Protein AF-A0A6N6PNS0-F1 (afdb_monomer_lite)

Foldseek 3Di:
DDPCDPVNVCVVVVNDDQDPLLVLLLVQVVDPDQDLVNLQVSQVVPPQLLVLLQCVLCVPDPDPVSRPDNGSSVSCVRCPPLVSSVSSLVVLLVVLLQCLCCPQLVDHDDDDDPNPDDPPPADKDWKWKWKDDLHTDIDIDIDHLVCLQSLCCRHVVDHSVLCVDVVSSVVSVQVSVCSSVVSSQVSCVVSVSHIDMDRMDD

pLDDT: mean 79.94, std 15.24, range [37.94, 97.0]

Sequence (202 aa):
MLNITTEDIAKKFGLESVPESVKRLSQLLGKRDASTEDFANLISQDKDLTERLLRAANPRAESEEDYTTTTVEDALGRTGMSSALLLAMSDPLIRAVHKSFALMLKIELKALAPNALDPLKEEHVLGEVSFSGKATGLVHLRLPKAFVPLLGERLLNLAAADMEDEATANDVIGELCNMIVGNFKSNLCDAGLTCKLSPPKI

Secondary structure (DSSP, 8-state):
-----HHHHHHHTTPPPPPHHHHHHHHHHT-TT--HHHHHHHHTT-HHHHHHHHHHH-TT-SSGGG-S--SHHHHHHHH-HHHHHHHHTHHHHHHHHHHHHHHHS--------GGGPPP--S-EEEEEEEEEESS-EEEEEEEEGGGHHHHHHHHH---GGGGGSHHHHHHHHHHHHHHHHHHHHHHHHHTT--EEEPPPB-

Structure (mmCIF, N/CA/C/O backbone):
data_AF-A0A6N6PNS0-F1
#
_entry.id   AF-A0A6N6PNS0-F1
#
loop_
_atom_site.group_PDB
_atom_site.id
_atom_site.type_symbol
_atom_site.label_atom_id
_atom_site.label_alt_id
_atom_site.label_comp_id
_atom_site.label_asym_id
_atom_site.label_entity_id
_atom_site.label_seq_id
_atom_site.pdbx_PDB_ins_code
_atom_site.Cartn_x
_atom_site.Cartn_y
_atom_site.Cartn_z
_atom_site.occupancy
_atom_site.B_iso_or_equiv
_atom_site.auth_seq_id
_atom_site.auth_comp_id
_atom_site.auth_asym_id
_atom_site.auth_atom_id
_atom_site.pdbx_PDB_model_num
ATOM 1 N N . MET A 1 1 ? -38.810 17.857 -3.193 1.00 37.94 1 MET A N 1
ATOM 2 C CA . MET A 1 1 ? -37.345 17.962 -3.364 1.00 37.94 1 MET A CA 1
ATOM 3 C C . MET A 1 1 ? -36.798 16.551 -3.351 1.00 37.94 1 MET A C 1
ATOM 5 O O . MET A 1 1 ? -37.061 15.839 -2.393 1.00 37.94 1 MET A O 1
ATOM 9 N N . LEU A 1 2 ? -36.162 16.109 -4.436 1.00 42.12 2 LEU A N 1
ATOM 10 C CA . LEU A 1 2 ? -35.516 14.797 -4.480 1.00 42.12 2 LEU A CA 1
ATOM 11 C C . LEU A 1 2 ? -34.310 14.832 -3.533 1.00 42.12 2 LEU A C 1
ATOM 13 O O . LEU A 1 2 ? -33.392 15.619 -3.756 1.00 42.12 2 LEU A O 1
ATOM 17 N N . ASN A 1 3 ? -34.341 14.015 -2.477 1.00 39.09 3 ASN A N 1
ATOM 18 C CA . ASN A 1 3 ? -33.179 13.733 -1.635 1.00 39.09 3 ASN A CA 1
ATOM 19 C C . ASN A 1 3 ? -32.188 12.917 -2.470 1.00 39.09 3 ASN A C 1
ATOM 21 O O . ASN A 1 3 ? -32.233 11.692 -2.468 1.00 39.09 3 ASN A O 1
ATOM 25 N N . ILE A 1 4 ? -31.346 13.602 -3.240 1.00 41.16 4 ILE A N 1
ATOM 26 C CA . ILE A 1 4 ? -30.233 12.968 -3.942 1.00 41.16 4 ILE A CA 1
ATOM 27 C C . ILE A 1 4 ? -29.153 12.731 -2.892 1.00 41.16 4 ILE A C 1
ATOM 29 O O . ILE A 1 4 ? -28.634 13.684 -2.306 1.00 41.16 4 ILE A O 1
ATOM 33 N N . THR A 1 5 ? -28.857 11.466 -2.611 1.00 52.44 5 THR A N 1
ATOM 34 C CA . THR A 1 5 ? -27.820 11.114 -1.643 1.00 52.44 5 THR A CA 1
ATOM 35 C C . THR A 1 5 ? -26.438 11.360 -2.248 1.00 52.44 5 THR A C 1
ATOM 37 O O . THR A 1 5 ? -26.253 11.350 -3.466 1.00 52.44 5 THR A O 1
ATOM 40 N N . THR A 1 6 ? -25.428 11.573 -1.409 1.00 53.34 6 THR A N 1
ATOM 41 C CA . THR A 1 6 ? -24.034 11.747 -1.852 1.00 53.34 6 THR A CA 1
ATOM 42 C C . THR A 1 6 ? -23.535 10.543 -2.667 1.00 53.34 6 THR A C 1
ATOM 44 O O . THR A 1 6 ? -22.691 10.694 -3.547 1.00 53.34 6 THR A O 1
ATOM 47 N N . GLU A 1 7 ? -24.104 9.358 -2.428 1.00 50.34 7 GLU A N 1
ATOM 48 C CA . GLU A 1 7 ? -23.877 8.135 -3.207 1.00 50.34 7 GLU A CA 1
ATOM 49 C C . GLU A 1 7 ? -24.435 8.207 -4.630 1.00 50.34 7 GLU A C 1
ATOM 51 O O . GLU A 1 7 ? -23.762 7.778 -5.570 1.00 50.34 7 GLU A O 1
ATOM 56 N N . ASP A 1 8 ? -25.616 8.797 -4.811 1.00 50.56 8 ASP A N 1
ATOM 57 C CA . ASP A 1 8 ? -26.221 8.989 -6.133 1.00 50.56 8 ASP A CA 1
ATOM 58 C C . ASP A 1 8 ? -25.399 9.967 -6.983 1.00 50.56 8 ASP A C 1
ATOM 60 O O . ASP A 1 8 ? -25.265 9.797 -8.197 1.00 50.56 8 ASP A O 1
ATOM 64 N N . ILE A 1 9 ? -24.797 10.972 -6.340 1.00 51.62 9 ILE A N 1
ATOM 65 C CA . ILE A 1 9 ? -23.888 11.928 -6.982 1.00 51.62 9 ILE A CA 1
ATOM 66 C C . ILE A 1 9 ? -22.564 11.240 -7.337 1.00 51.62 9 ILE A C 1
ATOM 68 O O . ILE A 1 9 ? -22.117 11.351 -8.477 1.00 51.62 9 ILE A O 1
ATOM 72 N N . ALA A 1 10 ? -21.967 10.476 -6.417 1.00 47.75 10 ALA A N 1
ATOM 73 C CA . ALA A 1 10 ? -20.719 9.755 -6.671 1.00 47.75 10 ALA A CA 1
ATOM 74 C C . ALA A 1 10 ? -20.848 8.778 -7.855 1.00 47.75 10 ALA A C 1
ATOM 76 O O . ALA A 1 10 ? -20.034 8.815 -8.779 1.00 47.75 10 ALA A O 1
ATOM 77 N N . LYS A 1 11 ? -21.943 8.003 -7.908 1.00 50.72 11 LYS A N 1
ATOM 78 C CA . LYS A 1 11 ? -22.271 7.131 -9.049 1.00 50.72 11 LYS A CA 1
ATOM 79 C C . LYS A 1 11 ? -22.442 7.900 -10.356 1.00 50.72 11 LYS A C 1
ATOM 81 O O . LYS A 1 11 ? -21.960 7.448 -11.391 1.00 50.72 11 LYS A O 1
ATOM 86 N N . LYS A 1 12 ? -23.117 9.053 -10.326 1.00 43.47 12 LYS A N 1
ATOM 87 C CA . LYS A 1 12 ? -23.390 9.863 -11.524 1.00 43.47 12 LYS A CA 1
ATOM 88 C C . LYS A 1 12 ? -22.123 10.456 -12.150 1.00 43.47 12 LYS A C 1
ATOM 90 O O . LYS A 1 12 ? -22.103 10.670 -13.358 1.00 43.47 12 LYS A O 1
ATOM 95 N N . PHE A 1 13 ? -21.084 10.701 -11.353 1.00 41.84 13 PHE A N 1
ATOM 96 C CA . PHE A 1 13 ? -19.815 11.281 -11.809 1.00 41.84 13 PHE A CA 1
ATOM 97 C C . PHE A 1 13 ? -18.659 10.271 -11.890 1.00 41.84 13 PHE A C 1
ATOM 99 O O . PHE A 1 13 ? -17.526 10.673 -12.138 1.00 41.84 13 PHE A O 1
ATOM 106 N N . GLY A 1 14 ? -18.923 8.972 -11.702 1.00 39.16 14 GLY A N 1
ATOM 107 C CA . GLY A 1 14 ? -17.885 7.935 -11.744 1.00 39.16 14 GLY A CA 1
ATOM 108 C C . GLY A 1 14 ? -16.854 8.048 -10.615 1.00 39.16 14 GLY A C 1
ATOM 109 O O . GLY A 1 14 ? -15.745 7.535 -10.743 1.00 39.16 14 GLY A O 1
ATOM 110 N N . LEU A 1 15 ? -17.204 8.731 -9.522 1.00 41.50 15 LEU A N 1
ATOM 111 C CA . LEU A 1 15 ? -16.377 8.813 -8.326 1.00 41.50 15 LEU A CA 1
ATOM 112 C C . LEU A 1 15 ? -16.547 7.506 -7.549 1.00 41.50 15 LEU A C 1
ATOM 114 O O . LEU A 1 15 ? -17.671 7.096 -7.247 1.00 41.50 15 LEU A O 1
ATOM 118 N N . GLU A 1 16 ? -15.435 6.836 -7.246 1.00 51.16 16 GLU A N 1
ATOM 119 C CA . GLU A 1 16 ? -15.455 5.625 -6.427 1.00 51.16 16 GLU A CA 1
ATOM 120 C C . GLU A 1 16 ? -16.071 5.951 -5.063 1.00 51.16 16 GLU A C 1
ATOM 122 O O . GLU A 1 16 ? -15.663 6.885 -4.374 1.00 51.16 16 GLU A O 1
ATOM 127 N N . SER A 1 17 ? -17.100 5.197 -4.674 1.00 55.97 17 SER A N 1
ATOM 128 C CA . SER A 1 17 ? -17.686 5.336 -3.347 1.00 55.97 17 SER A CA 1
ATOM 129 C C . SER A 1 17 ? -16.645 4.942 -2.303 1.00 55.97 17 SER A C 1
ATOM 131 O O . SER A 1 17 ? -16.086 3.846 -2.394 1.00 55.97 17 SER A O 1
ATOM 133 N N . VAL A 1 18 ? -16.439 5.797 -1.296 1.00 56.97 18 VAL A N 1
ATOM 134 C CA . VAL A 1 18 ? -15.620 5.474 -0.117 1.00 56.97 18 VAL A CA 1
ATOM 135 C C . VAL A 1 18 ? -16.029 4.085 0.396 1.00 56.97 18 VAL A C 1
ATOM 137 O O . VAL A 1 18 ? -17.231 3.880 0.605 1.00 56.97 18 VAL A O 1
ATOM 140 N N . PRO A 1 19 ? -15.090 3.131 0.563 1.00 60.62 19 PRO A N 1
ATOM 141 C CA . PRO A 1 19 ? -15.429 1.783 0.999 1.00 60.62 19 PRO A CA 1
ATOM 142 C C . PRO A 1 19 ? -16.240 1.805 2.294 1.00 60.62 19 PRO A C 1
ATOM 144 O O . PRO A 1 19 ? -16.001 2.626 3.177 1.00 60.62 19 PRO A O 1
ATOM 147 N N . GLU A 1 20 ? -17.210 0.906 2.410 1.00 61.53 20 GLU A N 1
ATOM 148 C CA . GLU A 1 20 ? -18.151 0.901 3.533 1.00 61.53 20 GLU A CA 1
ATOM 149 C C . GLU A 1 20 ? -17.442 0.725 4.890 1.00 61.53 20 GLU A C 1
ATOM 151 O O . GLU A 1 20 ? -17.783 1.397 5.863 1.00 61.53 20 GLU A O 1
ATOM 156 N N . SER A 1 21 ? -16.379 -0.085 4.931 1.00 53.59 21 SER A N 1
ATOM 157 C CA . SER A 1 21 ? -15.486 -0.230 6.088 1.00 53.59 21 SER A CA 1
ATOM 158 C C . SER A 1 21 ? -14.847 1.104 6.499 1.00 53.59 21 SER A C 1
ATOM 160 O O . SER A 1 21 ? -14.821 1.454 7.678 1.00 53.59 21 SER A O 1
ATOM 162 N N . VAL A 1 22 ? -14.423 1.913 5.523 1.00 59.94 22 VAL A N 1
ATOM 163 C CA . VAL A 1 22 ? -13.848 3.248 5.737 1.00 59.94 22 VAL A CA 1
ATOM 164 C C . VAL A 1 22 ? -14.907 4.231 6.237 1.00 59.94 22 VAL A C 1
ATOM 166 O O . VAL A 1 22 ? -14.662 4.947 7.206 1.00 59.94 22 VAL A O 1
ATOM 169 N N . LYS A 1 23 ? -16.111 4.234 5.649 1.00 63.69 23 LYS A N 1
ATOM 170 C CA . LYS A 1 23 ? -17.221 5.091 6.105 1.00 63.69 23 LYS A CA 1
ATOM 171 C C . LYS A 1 23 ? -17.592 4.815 7.560 1.00 63.69 23 LYS A C 1
ATOM 173 O O . LYS A 1 23 ? -17.729 5.760 8.336 1.00 63.69 23 LYS A O 1
ATOM 178 N N . ARG A 1 24 ? -17.730 3.542 7.938 1.00 62.53 24 ARG A N 1
ATOM 179 C CA . ARG A 1 24 ? -18.119 3.127 9.297 1.00 62.53 24 ARG A CA 1
ATOM 180 C C . ARG A 1 24 ? -17.090 3.540 10.346 1.00 62.53 24 ARG A C 1
ATOM 182 O O . ARG A 1 24 ? -17.456 4.046 11.404 1.00 62.53 24 ARG A O 1
ATOM 189 N N . LEU A 1 25 ? -15.806 3.411 10.031 1.00 58.78 25 LEU A N 1
ATOM 190 C CA . LEU A 1 25 ? -14.728 3.825 10.927 1.00 58.78 25 LEU A CA 1
ATOM 191 C C . LEU A 1 25 ? -14.543 5.342 11.003 1.00 58.78 25 LEU A C 1
ATOM 193 O O . LEU A 1 25 ? -14.365 5.869 12.101 1.00 58.78 25 LEU A O 1
ATOM 197 N N . SER A 1 26 ? -14.662 6.068 9.889 1.00 58.66 26 SER A N 1
ATOM 198 C CA . SER A 1 26 ? -14.661 7.538 9.904 1.00 58.66 26 SER A CA 1
ATOM 199 C C . SER A 1 26 ? -15.834 8.104 10.711 1.00 58.66 26 SER A C 1
ATOM 201 O O . SER A 1 26 ? -15.668 9.091 11.428 1.00 58.66 26 SER A O 1
ATOM 203 N N . GLN A 1 27 ? -17.009 7.468 10.648 1.00 62.09 27 GLN A N 1
ATOM 204 C CA . GLN A 1 27 ? -18.168 7.838 11.467 1.00 62.09 27 GLN A CA 1
ATOM 205 C C . GLN A 1 27 ? -17.920 7.625 12.967 1.00 62.09 27 GLN A C 1
ATOM 207 O O . GLN A 1 27 ? -18.387 8.434 13.770 1.00 62.09 27 GLN A O 1
ATOM 212 N N . LEU A 1 28 ? -17.170 6.589 13.357 1.00 57.31 28 LEU A N 1
ATOM 213 C CA . LEU A 1 28 ? -16.792 6.361 14.756 1.00 57.31 28 LEU A CA 1
ATOM 214 C C . LEU A 1 28 ? -15.733 7.345 15.258 1.00 57.31 28 LEU A C 1
ATOM 216 O O . LEU A 1 28 ? -15.899 7.887 16.345 1.00 57.31 28 LEU A O 1
ATOM 220 N N . LEU A 1 29 ? -14.698 7.657 14.470 1.00 55.34 29 LEU A N 1
ATOM 221 C CA . LEU A 1 29 ? -13.694 8.670 14.842 1.00 55.34 29 LEU A CA 1
ATOM 222 C C . LEU A 1 29 ? -14.296 10.074 15.009 1.00 55.34 29 LEU A C 1
ATOM 224 O O . LEU A 1 29 ? -13.748 10.908 15.729 1.00 55.34 29 LEU A O 1
ATOM 228 N N . GLY A 1 30 ? -15.414 10.347 14.331 1.00 54.44 30 GLY A N 1
ATOM 229 C CA . GLY A 1 30 ? -16.173 11.588 14.481 1.00 54.44 30 GLY A CA 1
ATOM 230 C C . GLY A 1 30 ? -16.947 11.694 15.800 1.00 54.44 30 GLY A C 1
ATOM 231 O O . GLY A 1 30 ? -17.328 12.802 16.188 1.00 54.44 30 GLY A O 1
ATOM 232 N N . LYS A 1 31 ? -17.170 10.581 16.512 1.00 57.03 31 LYS A N 1
ATOM 233 C CA . LYS A 1 31 ? -17.820 10.571 17.827 1.00 57.03 31 LYS A CA 1
ATOM 234 C C . LYS A 1 31 ? -16.762 10.810 18.905 1.00 57.03 31 LYS A C 1
ATOM 236 O O . LYS A 1 31 ? -15.949 9.940 19.189 1.00 57.03 31 LYS A O 1
ATOM 241 N N . ARG A 1 32 ? -16.790 11.999 19.518 1.00 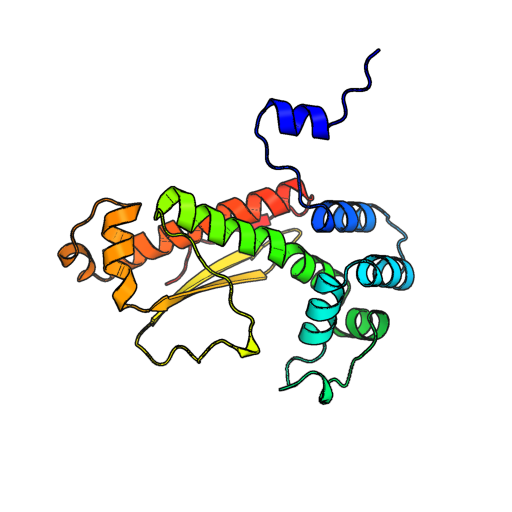46.66 32 ARG A N 1
ATOM 242 C CA . ARG A 1 32 ? -15.826 12.414 20.558 1.00 46.66 32 ARG A CA 1
ATOM 243 C C . ARG A 1 32 ? -15.814 11.521 21.810 1.00 46.66 32 ARG A C 1
ATOM 245 O O . ARG A 1 32 ? -14.808 11.534 22.506 1.00 46.66 32 ARG A O 1
ATOM 252 N N . ASP A 1 33 ? -16.871 10.734 22.031 1.00 56.84 33 ASP A N 1
ATOM 253 C CA . ASP A 1 33 ? -17.078 9.927 23.244 1.00 56.84 33 ASP A CA 1
ATOM 254 C C . ASP A 1 33 ? -17.239 8.418 22.963 1.00 56.84 33 ASP A C 1
ATOM 256 O O . ASP A 1 33 ? -17.801 7.696 23.782 1.00 56.84 33 ASP A O 1
ATOM 260 N N . ALA A 1 34 ? -16.806 7.922 21.797 1.00 65.31 34 ALA A N 1
ATOM 261 C CA . ALA A 1 34 ? -16.906 6.492 21.491 1.00 65.31 34 ALA A CA 1
ATOM 262 C C . ALA A 1 34 ? -15.978 5.659 22.398 1.00 65.31 34 ALA A C 1
ATOM 264 O O . ALA A 1 34 ? -14.771 5.908 22.470 1.00 65.31 34 ALA A O 1
ATOM 265 N N . SER A 1 35 ? -16.552 4.667 23.077 1.00 74.19 35 SER A N 1
ATOM 266 C CA . SER A 1 35 ? -15.843 3.748 23.970 1.00 74.19 35 SER A CA 1
ATOM 267 C C . SER A 1 35 ? -15.153 2.615 23.199 1.00 74.19 35 SER A C 1
ATOM 269 O O . SER A 1 35 ? -15.503 2.322 22.057 1.00 74.19 35 SER A O 1
ATOM 271 N N . THR A 1 36 ? -14.193 1.927 23.826 1.00 74.00 36 THR A N 1
ATOM 272 C CA . THR A 1 36 ? -13.566 0.723 23.244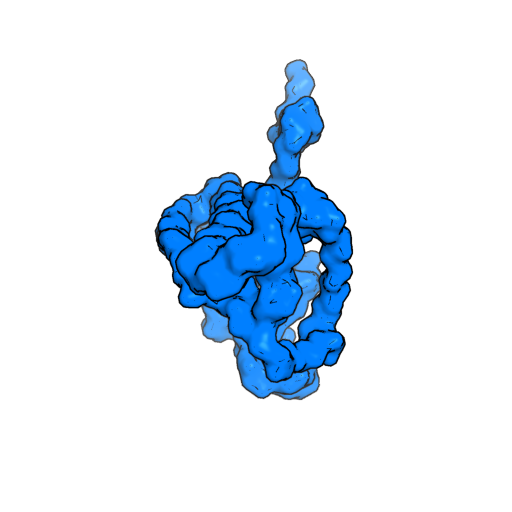 1.00 74.00 36 THR A CA 1
ATOM 273 C C . THR A 1 36 ? -14.604 -0.348 22.888 1.00 74.00 36 THR A C 1
ATOM 275 O O . THR A 1 36 ? -14.457 -1.019 21.871 1.00 74.00 36 THR A O 1
ATOM 278 N N . GLU A 1 37 ? -15.676 -0.460 23.676 1.00 79.75 37 GLU A N 1
ATOM 279 C CA . GLU A 1 37 ? -16.797 -1.378 23.446 1.00 79.75 37 GLU A CA 1
ATOM 280 C C . GLU A 1 37 ? -17.583 -1.005 22.174 1.00 79.75 37 GLU A C 1
ATOM 282 O O . GLU A 1 37 ? -17.920 -1.872 21.367 1.00 79.75 37 GLU A O 1
ATOM 287 N N . ASP A 1 38 ? -17.798 0.291 21.914 1.00 76.25 38 ASP A N 1
ATOM 288 C CA . ASP A 1 38 ? -18.434 0.758 20.672 1.00 76.25 38 ASP A CA 1
ATOM 289 C C . ASP A 1 38 ? -17.607 0.380 19.433 1.00 76.25 38 ASP A C 1
ATOM 291 O O . ASP A 1 38 ? -18.154 -0.046 18.411 1.00 76.25 38 ASP A O 1
ATOM 295 N N . PHE A 1 39 ? -16.279 0.510 19.522 1.00 74.75 39 PHE A N 1
ATOM 296 C CA . PHE A 1 39 ? -15.368 0.091 18.456 1.00 74.75 39 PHE A CA 1
ATOM 297 C C . PHE A 1 39 ? -15.348 -1.427 18.291 1.00 74.75 39 PHE A C 1
ATOM 299 O O . PHE A 1 39 ? -15.393 -1.911 17.159 1.00 74.75 39 PHE A O 1
ATOM 306 N N . ALA A 1 40 ? -15.312 -2.178 19.391 1.00 81.31 40 ALA A N 1
ATOM 307 C CA . ALA A 1 40 ? -15.296 -3.631 19.349 1.00 81.31 40 ALA A CA 1
ATOM 308 C C . ALA A 1 40 ? -16.571 -4.195 18.719 1.00 81.31 40 ALA A C 1
ATOM 310 O O . ALA A 1 40 ? -16.494 -5.068 17.853 1.00 81.31 40 ALA A O 1
ATOM 311 N N . ASN A 1 41 ? -17.729 -3.640 19.075 1.00 81.50 41 ASN A N 1
ATOM 312 C CA . ASN A 1 41 ? -19.014 -4.013 18.496 1.00 81.50 41 ASN A CA 1
ATOM 313 C C . ASN A 1 41 ? -19.073 -3.740 16.992 1.00 81.50 41 ASN A C 1
ATOM 315 O O . ASN A 1 41 ? -19.591 -4.565 16.243 1.00 81.50 41 ASN A O 1
ATOM 319 N N . LEU A 1 42 ? -18.534 -2.609 16.530 1.00 76.25 42 LEU A N 1
ATOM 320 C CA . LEU A 1 42 ? -18.504 -2.297 15.102 1.00 76.25 42 LEU A CA 1
ATOM 321 C C . LEU A 1 42 ? -17.544 -3.214 14.335 1.00 76.25 42 LEU A C 1
ATOM 323 O O . LEU A 1 42 ? -17.904 -3.726 13.278 1.00 76.25 42 LEU A O 1
ATOM 327 N N . ILE A 1 43 ? -16.338 -3.435 14.859 1.00 78.00 43 ILE A N 1
ATOM 328 C CA . ILE A 1 43 ? -15.336 -4.291 14.212 1.00 78.00 43 ILE A CA 1
ATOM 329 C C . ILE A 1 43 ? -15.829 -5.734 14.141 1.00 78.00 43 ILE A C 1
ATOM 331 O O . ILE A 1 43 ? -15.705 -6.355 13.094 1.00 78.00 43 ILE A O 1
ATOM 335 N N . SER A 1 44 ? -16.477 -6.230 15.198 1.00 83.94 44 SER A N 1
ATOM 336 C CA . SER A 1 44 ? -17.030 -7.591 15.245 1.00 83.94 44 SER A CA 1
ATOM 337 C C . SER A 1 44 ? -18.131 -7.845 14.204 1.00 83.94 44 SER A C 1
ATOM 339 O O . SER A 1 44 ? -18.448 -8.996 13.917 1.00 83.94 44 SER A O 1
ATOM 341 N N . GLN A 1 45 ? -18.723 -6.795 13.618 1.00 79.94 45 GLN A N 1
ATOM 342 C CA . GLN A 1 45 ? -19.677 -6.918 12.504 1.00 79.94 45 GLN A CA 1
ATOM 343 C C . GLN A 1 45 ? -18.992 -7.122 11.145 1.00 79.94 45 GLN A C 1
ATOM 345 O O . GLN A 1 45 ? -19.663 -7.461 10.169 1.00 79.94 45 GLN A O 1
ATOM 350 N N . ASP A 1 46 ? -17.680 -6.903 11.065 1.00 75.19 46 ASP A N 1
ATOM 351 C CA . ASP A 1 46 ? -16.861 -7.076 9.872 1.00 75.19 46 ASP A CA 1
ATOM 352 C C . ASP A 1 46 ? -15.860 -8.215 10.116 1.00 75.19 46 ASP A C 1
ATOM 354 O O . ASP A 1 46 ? -14.868 -8.077 10.839 1.00 75.19 46 ASP A O 1
ATOM 358 N N . LYS A 1 47 ? -16.163 -9.379 9.532 1.00 80.06 47 LYS A N 1
ATOM 359 C CA . LYS A 1 47 ? -15.372 -10.600 9.713 1.00 80.06 47 LYS A CA 1
ATOM 360 C C . LYS A 1 47 ? -13.924 -10.407 9.250 1.00 80.06 47 LYS A C 1
ATOM 362 O O . LYS A 1 47 ? -13.007 -10.765 9.983 1.00 80.06 47 LYS A O 1
ATOM 367 N N . ASP A 1 48 ? -13.723 -9.795 8.086 1.00 74.00 48 ASP A N 1
ATOM 368 C CA . ASP A 1 48 ? -12.392 -9.612 7.503 1.00 74.00 48 ASP A CA 1
ATOM 369 C C . ASP A 1 48 ? -11.559 -8.639 8.348 1.00 74.00 48 ASP A C 1
ATOM 371 O O . ASP A 1 48 ? -10.368 -8.860 8.585 1.00 74.00 48 ASP A O 1
ATOM 375 N N . LEU A 1 49 ? -12.178 -7.563 8.846 1.00 74.50 49 LEU A N 1
ATOM 376 C CA . LEU A 1 49 ? -11.511 -6.622 9.744 1.00 74.50 49 LEU A CA 1
ATOM 377 C C . LEU A 1 49 ? -11.179 -7.256 11.100 1.00 74.50 49 LEU A C 1
ATOM 379 O O . LEU A 1 49 ? -10.097 -7.013 11.640 1.00 74.50 49 LEU A O 1
ATOM 383 N N . THR A 1 50 ? -12.077 -8.086 11.630 1.00 83.31 50 THR A N 1
ATOM 384 C CA . THR A 1 50 ? -11.855 -8.850 12.864 1.00 83.31 50 THR A CA 1
ATOM 385 C C . THR A 1 50 ? -10.659 -9.788 12.721 1.00 83.31 50 THR A C 1
ATOM 387 O O . THR A 1 50 ? -9.746 -9.741 13.545 1.00 83.31 50 THR A O 1
ATOM 390 N N . GLU A 1 51 ? -10.603 -10.583 11.651 1.00 83.56 51 GLU A N 1
ATOM 391 C CA . GLU A 1 51 ? -9.487 -11.498 11.376 1.00 83.56 51 GLU A CA 1
ATOM 392 C C . GLU A 1 51 ? -8.152 -10.748 11.265 1.00 83.56 51 GLU A C 1
ATOM 394 O O . GLU A 1 51 ? -7.153 -11.142 11.876 1.00 83.56 51 GLU A O 1
ATOM 399 N N . ARG A 1 52 ? -8.131 -9.609 10.558 1.00 78.19 52 ARG A N 1
ATOM 400 C CA . ARG A 1 52 ? -6.934 -8.758 10.435 1.00 78.19 52 ARG A CA 1
ATOM 401 C C . ARG A 1 52 ? -6.487 -8.190 11.780 1.00 78.19 52 ARG A C 1
ATOM 403 O O . ARG A 1 52 ? -5.288 -8.173 12.059 1.00 78.19 52 ARG A O 1
ATOM 410 N N . LEU A 1 53 ? -7.425 -7.733 12.611 1.00 82.19 53 LEU A N 1
ATOM 411 C CA . LEU A 1 53 ? -7.141 -7.202 13.945 1.00 82.19 53 LEU A CA 1
ATOM 412 C C . LEU A 1 53 ? -6.578 -8.273 14.879 1.00 82.19 53 LEU A C 1
ATOM 414 O O . LEU A 1 53 ? -5.551 -8.039 15.521 1.00 82.19 53 LEU A O 1
ATOM 418 N N . LEU A 1 54 ? -7.187 -9.458 14.908 1.00 86.69 54 LEU A N 1
ATOM 419 C CA . LEU A 1 54 ? -6.689 -10.585 15.694 1.00 86.69 54 LEU A CA 1
ATOM 420 C C . LEU A 1 54 ? -5.301 -11.025 15.217 1.00 86.69 54 LEU A C 1
ATOM 422 O O . LEU A 1 54 ? -4.402 -11.219 16.038 1.00 86.69 54 LEU A O 1
ATOM 426 N N . ARG A 1 55 ? -5.066 -11.091 13.901 1.00 83.06 55 ARG A N 1
ATOM 427 C CA . ARG A 1 55 ? -3.735 -11.393 13.358 1.00 83.06 55 ARG A CA 1
ATOM 428 C C . ARG A 1 55 ? -2.693 -10.363 13.794 1.00 83.06 55 ARG A C 1
ATOM 430 O O . ARG A 1 55 ? -1.610 -10.744 14.236 1.00 83.06 55 ARG A O 1
ATOM 437 N N . ALA A 1 56 ? -3.013 -9.073 13.702 1.00 80.06 56 ALA A N 1
ATOM 438 C CA . ALA A 1 56 ? -2.109 -7.989 14.088 1.00 80.06 56 ALA A CA 1
ATOM 439 C C . ALA A 1 56 ? -1.796 -7.978 15.595 1.00 80.06 56 ALA A C 1
ATOM 441 O O . ALA A 1 56 ? -0.673 -7.659 15.987 1.00 80.06 56 ALA A O 1
ATOM 442 N N . ALA A 1 57 ? -2.754 -8.367 16.440 1.00 84.00 57 ALA A N 1
ATOM 443 C CA . ALA A 1 57 ? -2.546 -8.515 17.880 1.00 84.00 57 ALA A CA 1
ATOM 444 C C . ALA A 1 57 ? -1.611 -9.689 18.240 1.00 84.00 57 ALA A C 1
ATOM 446 O O . ALA A 1 57 ? -0.979 -9.668 19.302 1.00 84.00 57 ALA A O 1
ATOM 447 N N . ASN A 1 58 ? -1.453 -10.665 17.338 1.00 84.25 58 ASN A N 1
ATOM 448 C CA . ASN A 1 58 ? -0.643 -11.872 17.517 1.00 84.25 58 ASN A CA 1
ATOM 449 C C . ASN A 1 58 ? 0.510 -11.961 16.488 1.00 84.25 58 ASN A C 1
ATOM 451 O O . ASN A 1 58 ? 0.562 -12.905 15.699 1.00 84.25 58 ASN A O 1
ATOM 455 N N . PRO A 1 59 ? 1.490 -11.035 16.485 1.00 77.94 59 PRO A N 1
ATOM 456 C CA . PRO A 1 59 ? 2.503 -10.946 15.425 1.00 77.94 59 PRO A CA 1
ATOM 457 C C . PRO A 1 59 ? 3.482 -12.132 15.370 1.00 77.94 59 PRO A C 1
ATOM 459 O O . PRO A 1 59 ? 4.167 -12.310 14.369 1.00 77.94 59 PRO A O 1
ATOM 462 N N . ARG A 1 60 ? 3.578 -12.924 16.446 1.00 79.81 60 ARG A N 1
ATOM 463 C CA . ARG A 1 60 ? 4.471 -14.093 16.544 1.00 79.81 60 ARG A CA 1
ATOM 464 C C . ARG A 1 60 ? 3.768 -15.428 16.296 1.00 79.81 60 ARG A C 1
ATOM 466 O O . ARG A 1 60 ? 4.440 -16.447 16.293 1.00 79.81 60 ARG A O 1
ATOM 473 N N . ALA A 1 61 ? 2.447 -15.420 16.134 1.00 81.12 61 ALA A N 1
ATOM 474 C CA . ALA A 1 61 ? 1.689 -16.633 15.865 1.00 81.12 61 ALA A CA 1
ATOM 475 C C . ALA A 1 61 ? 1.980 -17.140 14.446 1.00 81.12 61 ALA A C 1
ATOM 477 O O . ALA A 1 61 ? 2.020 -16.334 13.504 1.00 81.12 61 ALA A O 1
ATOM 478 N N . GLU A 1 62 ? 2.176 -18.448 14.302 1.00 77.81 62 GLU A N 1
ATOM 479 C CA . GLU A 1 62 ? 2.342 -19.114 13.004 1.00 77.81 62 GLU A CA 1
ATOM 480 C C . GLU A 1 62 ? 0.986 -19.564 12.446 1.00 77.81 62 GLU A C 1
ATOM 482 O O . GLU A 1 62 ? 0.778 -19.547 11.233 1.00 77.81 62 GLU A O 1
ATOM 487 N N . SER A 1 63 ? 0.036 -19.863 13.333 1.00 83.19 63 SER A N 1
ATOM 488 C CA . SER A 1 63 ? -1.344 -20.234 13.023 1.00 83.19 63 SER A CA 1
ATOM 489 C C . SER A 1 63 ? -2.353 -19.538 13.950 1.00 83.19 63 SER A C 1
ATOM 491 O O . SER A 1 63 ? -1.976 -18.911 14.940 1.00 83.19 63 SER A O 1
ATOM 493 N N . GLU A 1 64 ? -3.651 -19.641 13.646 1.00 82.25 64 GLU A N 1
ATOM 494 C CA . GLU A 1 64 ? -4.717 -19.120 14.524 1.00 82.25 64 GLU A CA 1
ATOM 495 C C . GLU A 1 64 ? -4.787 -19.849 15.874 1.00 82.25 64 GLU A C 1
ATOM 497 O O . GLU A 1 64 ? -5.215 -19.269 16.868 1.00 82.25 64 GLU A O 1
ATOM 502 N N . GLU A 1 65 ? -4.317 -21.097 15.936 1.00 86.81 65 GLU A N 1
ATOM 503 C CA . GLU A 1 65 ? -4.264 -21.900 17.163 1.00 86.81 65 GLU A CA 1
ATOM 504 C C . GLU A 1 65 ? -3.257 -21.330 18.177 1.00 86.81 65 GLU A C 1
ATOM 506 O O . GLU A 1 65 ? -3.425 -21.496 19.384 1.00 86.81 65 GLU A O 1
ATOM 511 N N . ASP A 1 66 ? -2.254 -20.586 17.696 1.00 86.38 66 ASP A N 1
ATOM 512 C CA . ASP A 1 66 ? -1.236 -19.928 18.522 1.00 86.38 66 ASP A CA 1
ATOM 513 C C . ASP A 1 66 ? -1.688 -18.554 19.048 1.00 86.38 66 ASP A C 1
ATOM 515 O O . ASP A 1 66 ? -0.908 -17.830 19.682 1.00 86.38 66 ASP A O 1
ATOM 519 N N . TYR A 1 67 ? -2.922 -18.130 18.748 1.00 89.81 67 TYR A N 1
ATOM 520 C CA . TYR A 1 67 ? -3.403 -16.814 19.153 1.00 89.81 67 TYR A CA 1
ATOM 521 C C . TYR A 1 67 ? -3.582 -16.746 20.668 1.00 89.81 67 TYR A C 1
ATOM 523 O O . TYR A 1 67 ? -4.396 -17.433 21.277 1.00 89.81 67 TYR A O 1
ATOM 531 N N . THR A 1 68 ? -2.839 -15.827 21.278 1.00 90.62 68 THR A N 1
ATOM 532 C CA . THR A 1 68 ? -2.968 -15.477 22.700 1.00 90.62 68 THR A CA 1
ATOM 533 C C . THR A 1 68 ? -4.014 -14.394 22.936 1.00 90.62 68 THR A C 1
ATOM 535 O O . THR A 1 68 ? -4.547 -14.267 24.033 1.00 90.62 68 THR A O 1
ATOM 538 N N . THR A 1 69 ? -4.315 -13.604 21.905 1.00 89.69 69 THR A N 1
ATOM 539 C CA . THR A 1 69 ? -5.371 -12.594 21.904 1.00 89.69 69 THR A CA 1
ATOM 540 C C . THR A 1 69 ? -6.452 -13.023 20.920 1.00 89.69 69 THR A C 1
ATOM 542 O O . THR A 1 69 ? -6.202 -13.048 19.717 1.00 89.69 69 THR A O 1
ATOM 545 N N . THR A 1 70 ? -7.631 -13.387 21.425 1.00 91.38 70 THR A N 1
ATOM 546 C CA . THR A 1 70 ? -8.705 -14.015 20.632 1.00 91.38 70 THR A CA 1
ATOM 547 C C . THR A 1 70 ? -9.988 -13.187 20.564 1.00 91.38 70 THR A C 1
ATOM 549 O O . THR A 1 70 ? -10.874 -13.505 19.774 1.00 91.38 70 THR A O 1
ATOM 552 N N . THR A 1 71 ? -10.090 -12.111 21.348 1.00 91.38 71 THR A N 1
ATOM 553 C CA . THR A 1 71 ? -11.234 -11.193 21.335 1.00 91.38 71 THR A CA 1
ATOM 554 C C . THR A 1 71 ? -10.863 -9.864 20.677 1.00 91.38 71 THR A C 1
ATOM 556 O O . THR A 1 71 ? -9.708 -9.431 20.705 1.00 91.38 71 THR A O 1
ATOM 559 N N . VAL A 1 72 ? -11.854 -9.198 20.078 1.00 86.56 72 VAL A N 1
ATOM 560 C CA . VAL A 1 72 ? -11.674 -7.875 19.461 1.00 86.56 72 VAL A CA 1
ATOM 561 C C . VAL A 1 72 ? -11.306 -6.823 20.508 1.00 86.56 72 VAL A C 1
ATOM 563 O O . VAL A 1 72 ? -10.458 -5.977 20.242 1.00 86.56 72 VAL A O 1
ATOM 566 N N . GLU A 1 73 ? -11.895 -6.883 21.702 1.00 87.69 73 GLU A N 1
ATOM 567 C CA . GLU A 1 73 ? -11.619 -5.941 22.794 1.00 87.69 73 GLU A CA 1
ATOM 568 C C . GLU A 1 73 ? -10.178 -6.052 23.291 1.00 87.69 73 GLU A C 1
ATOM 570 O O . GLU A 1 73 ? -9.482 -5.039 23.376 1.00 87.69 73 GLU A O 1
ATOM 575 N N . ASP A 1 74 ? -9.690 -7.273 23.531 1.00 87.94 74 ASP A N 1
ATOM 576 C CA . ASP A 1 74 ? -8.302 -7.493 23.945 1.00 87.94 74 ASP A CA 1
ATOM 577 C C . ASP A 1 74 ? -7.324 -7.096 22.833 1.00 87.94 74 ASP A C 1
ATOM 579 O O . ASP A 1 74 ? -6.270 -6.509 23.096 1.00 87.94 74 ASP A O 1
ATOM 583 N N . ALA A 1 75 ? -7.681 -7.366 21.573 1.00 85.50 75 ALA A N 1
ATOM 584 C CA . ALA A 1 75 ? -6.886 -6.955 20.425 1.00 85.50 75 ALA A CA 1
ATOM 585 C C . ALA A 1 75 ? -6.807 -5.430 20.317 1.00 85.50 75 ALA A C 1
ATOM 587 O O . ALA A 1 75 ? -5.707 -4.895 20.200 1.00 85.50 75 ALA A O 1
ATOM 588 N N . LEU A 1 76 ? -7.930 -4.718 20.457 1.00 84.06 76 LEU A N 1
ATOM 589 C CA . LEU A 1 76 ? -7.964 -3.255 20.524 1.00 84.06 76 LEU A CA 1
ATOM 590 C C . LEU A 1 76 ? -7.161 -2.715 21.708 1.00 84.06 76 LEU A C 1
ATOM 592 O O . LEU A 1 76 ? -6.439 -1.732 21.546 1.00 84.06 76 LEU A O 1
ATOM 596 N N . GLY A 1 77 ? -7.245 -3.356 22.875 1.00 83.44 77 GLY A N 1
ATOM 597 C CA . GLY A 1 77 ? -6.457 -3.000 24.054 1.00 83.44 77 GLY A CA 1
ATOM 598 C C . GLY A 1 77 ? -4.950 -3.145 23.822 1.00 83.44 77 GLY A C 1
ATOM 599 O O . GLY A 1 77 ? -4.166 -2.330 24.307 1.00 83.44 77 GLY A O 1
ATOM 600 N N . ARG A 1 78 ? -4.540 -4.141 23.028 1.00 82.38 78 ARG A N 1
ATOM 601 C CA . ARG A 1 78 ? -3.136 -4.436 22.716 1.00 82.38 78 ARG A CA 1
ATOM 602 C C . ARG A 1 78 ? -2.578 -3.608 21.557 1.00 82.38 78 ARG A C 1
ATOM 604 O O . ARG A 1 78 ? -1.432 -3.171 21.627 1.00 82.38 78 ARG A O 1
ATOM 611 N N . THR A 1 79 ? -3.349 -3.409 20.488 1.00 76.44 79 THR A N 1
ATOM 612 C CA . THR A 1 79 ? -2.905 -2.706 19.271 1.00 76.44 79 THR A CA 1
ATOM 613 C C . THR A 1 79 ? -3.256 -1.219 19.284 1.00 76.44 79 THR A C 1
ATOM 615 O O . THR A 1 79 ? -2.684 -0.449 18.515 1.00 76.44 79 THR A O 1
ATOM 618 N N . GLY A 1 80 ? -4.203 -0.801 20.123 1.00 73.75 80 GLY A N 1
ATOM 619 C CA . GLY A 1 80 ? -4.799 0.532 20.114 1.00 73.75 80 GLY A CA 1
ATOM 620 C C . GLY A 1 80 ? -5.849 0.714 19.012 1.00 73.75 80 GLY A C 1
ATOM 621 O O . GLY A 1 80 ? -5.786 0.089 17.949 1.00 73.75 80 GLY A O 1
ATOM 622 N N . MET A 1 81 ? -6.796 1.633 19.236 1.00 70.00 81 MET A N 1
ATOM 623 C CA . MET A 1 81 ? -7.886 1.926 18.286 1.00 70.00 81 MET A CA 1
ATOM 624 C C . MET A 1 81 ? -7.383 2.479 16.942 1.00 70.00 81 MET A C 1
ATOM 626 O O . MET A 1 81 ? -7.949 2.186 15.890 1.00 70.00 81 MET A O 1
ATOM 630 N N . SER A 1 82 ? -6.267 3.213 16.949 1.00 64.06 82 SER A N 1
ATOM 631 C CA . SER A 1 82 ? -5.629 3.731 15.730 1.00 64.06 82 SER A CA 1
ATOM 632 C C . SER A 1 82 ? -5.112 2.624 14.802 1.00 64.06 82 SER A C 1
ATOM 634 O O . SER A 1 82 ? -5.085 2.802 13.586 1.00 64.06 82 SER A O 1
ATOM 636 N N . SER A 1 83 ? -4.731 1.466 15.348 1.00 62.50 83 SER A N 1
ATOM 637 C CA . SER A 1 83 ? -4.266 0.323 14.554 1.00 62.50 83 SER A CA 1
ATOM 638 C C . SER A 1 83 ? -5.419 -0.407 13.872 1.00 62.50 83 SER A C 1
ATOM 640 O O . SER A 1 83 ? -5.283 -0.808 12.720 1.00 62.50 83 SER A O 1
ATOM 642 N N . ALA A 1 84 ? -6.581 -0.511 14.524 1.00 65.50 84 ALA A N 1
ATOM 643 C CA . ALA A 1 84 ? -7.784 -1.059 13.894 1.00 65.50 84 ALA A CA 1
ATOM 644 C C . ALA A 1 84 ? -8.229 -0.225 12.686 1.00 65.50 84 ALA A C 1
ATOM 646 O O . ALA A 1 84 ? -8.630 -0.769 11.658 1.00 65.50 84 ALA A O 1
ATOM 647 N N . LEU A 1 85 ? -8.072 1.097 12.778 1.00 63.88 85 LEU A N 1
ATOM 648 C CA . LEU A 1 85 ? -8.290 1.986 11.647 1.00 63.88 85 LEU A CA 1
ATOM 649 C C . LEU A 1 85 ? -7.336 1.667 10.491 1.00 63.88 85 LEU A C 1
ATOM 651 O O . LEU A 1 85 ? -7.798 1.488 9.371 1.00 63.88 85 LEU A O 1
ATOM 655 N N . LEU A 1 86 ? -6.031 1.536 10.750 1.00 63.97 86 LEU A N 1
ATOM 656 C CA . LEU A 1 86 ? -5.049 1.163 9.722 1.00 63.97 86 LEU A CA 1
ATOM 657 C C . LEU A 1 86 ? -5.367 -0.188 9.062 1.00 63.97 86 LEU A C 1
ATOM 659 O O . LEU A 1 86 ? -5.238 -0.315 7.846 1.00 63.97 86 LEU A O 1
ATOM 663 N N . LEU A 1 87 ? -5.826 -1.174 9.833 1.00 66.31 87 LEU A N 1
ATOM 664 C CA . LEU A 1 87 ? -6.197 -2.494 9.316 1.00 66.31 87 LEU A CA 1
ATOM 665 C C . LEU A 1 87 ? -7.457 -2.457 8.455 1.00 66.31 87 LEU A C 1
ATOM 667 O O . LEU A 1 87 ? -7.542 -3.160 7.454 1.00 66.31 87 LEU A O 1
ATOM 671 N N . ALA A 1 88 ? -8.410 -1.589 8.772 1.00 65.25 88 ALA A N 1
ATOM 672 C CA . ALA A 1 88 ? -9.536 -1.343 7.882 1.00 65.25 88 ALA A CA 1
ATOM 673 C C . ALA A 1 88 ? -9.130 -0.603 6.606 1.00 65.25 88 ALA A C 1
ATOM 675 O O . ALA A 1 88 ? -9.753 -0.774 5.558 1.00 65.25 88 ALA A O 1
ATOM 676 N N . MET A 1 89 ? -8.062 0.197 6.668 1.00 70.19 89 MET A N 1
ATOM 677 C CA . MET A 1 89 ? -7.516 0.881 5.499 1.00 70.19 89 MET A CA 1
ATOM 678 C C . MET A 1 89 ? -6.728 -0.053 4.563 1.00 70.19 89 MET A C 1
ATOM 680 O O . MET A 1 89 ? -6.350 0.380 3.470 1.00 70.19 89 MET A O 1
ATOM 684 N N . SER A 1 90 ? -6.510 -1.329 4.908 1.00 73.94 90 SER A N 1
ATOM 685 C CA . SER A 1 90 ? -5.832 -2.257 3.995 1.00 73.94 90 SER A CA 1
ATOM 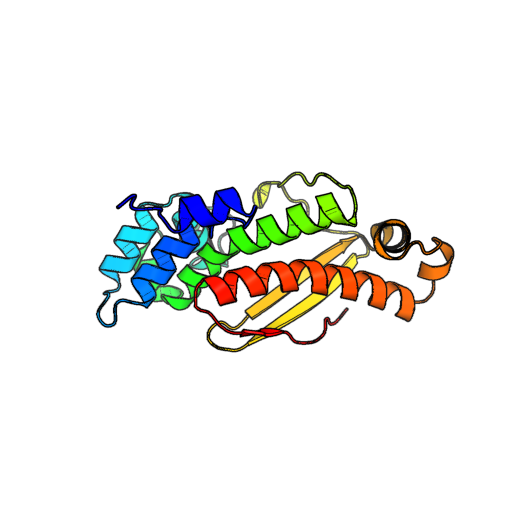686 C C . SER A 1 90 ? -6.658 -2.550 2.739 1.00 73.94 90 SER A C 1
ATOM 688 O O . SER A 1 90 ? -6.079 -2.766 1.682 1.00 73.94 90 SER A O 1
ATOM 690 N N . ASP A 1 91 ? -7.991 -2.473 2.803 1.00 75.19 91 ASP A N 1
ATOM 691 C CA . ASP A 1 91 ? -8.862 -2.611 1.626 1.00 75.19 91 ASP A CA 1
ATOM 692 C C . ASP A 1 91 ? -8.628 -1.507 0.579 1.00 75.19 91 ASP A C 1
ATOM 694 O O . ASP A 1 91 ? -8.375 -1.833 -0.585 1.00 75.19 91 ASP A O 1
ATOM 698 N N . PRO A 1 92 ? -8.669 -0.206 0.941 1.00 77.19 92 PRO A N 1
ATOM 699 C CA . PRO A 1 92 ? -8.240 0.878 0.062 1.00 77.19 92 PRO A CA 1
ATOM 700 C C . PRO A 1 92 ? -6.858 0.670 -0.556 1.00 77.19 92 PRO A C 1
ATOM 702 O O . PRO A 1 92 ? -6.678 0.962 -1.737 1.00 77.19 92 PRO A O 1
ATOM 705 N N . LEU A 1 93 ? -5.891 0.170 0.220 1.00 85.00 93 LEU A N 1
ATOM 706 C CA . LEU A 1 93 ? -4.538 -0.078 -0.274 1.00 85.00 93 LEU A CA 1
ATOM 707 C C . LEU A 1 93 ? -4.515 -1.225 -1.292 1.00 85.00 93 LEU A C 1
ATOM 709 O O . LEU A 1 93 ? -3.967 -1.062 -2.379 1.00 85.00 93 LEU A O 1
ATOM 713 N N . ILE A 1 94 ? -5.167 -2.351 -0.992 1.00 85.25 94 ILE A N 1
ATOM 714 C CA . ILE A 1 94 ? -5.298 -3.489 -1.914 1.00 85.25 94 ILE A CA 1
ATOM 715 C C . ILE A 1 94 ? -5.976 -3.036 -3.212 1.00 85.25 94 ILE A C 1
ATOM 717 O O . ILE A 1 94 ? -5.478 -3.309 -4.302 1.00 85.25 94 ILE A O 1
ATOM 721 N N . ARG A 1 95 ? -7.069 -2.269 -3.124 1.00 84.62 95 ARG A N 1
ATOM 722 C CA . ARG A 1 95 ? -7.744 -1.701 -4.302 1.00 84.62 95 ARG A CA 1
ATOM 723 C C . ARG A 1 95 ? -6.827 -0.779 -5.099 1.00 84.62 95 ARG A C 1
ATOM 725 O O . ARG A 1 95 ? -6.822 -0.865 -6.323 1.00 84.62 95 ARG A O 1
ATOM 732 N N . ALA A 1 96 ? -6.037 0.062 -4.431 1.00 89.50 96 ALA A N 1
ATOM 733 C CA . ALA A 1 96 ? -5.065 0.930 -5.090 1.00 89.50 96 ALA A CA 1
ATOM 734 C C . ALA A 1 96 ? -3.993 0.127 -5.843 1.00 89.50 96 ALA A C 1
ATOM 736 O O . ALA A 1 96 ? -3.652 0.487 -6.971 1.00 89.50 96 ALA A O 1
ATOM 737 N N . VAL A 1 97 ? -3.516 -0.985 -5.273 1.00 92.06 97 VAL A N 1
ATOM 738 C CA . VAL A 1 97 ? -2.596 -1.919 -5.942 1.00 92.06 97 VAL A CA 1
ATOM 739 C C . VAL A 1 97 ? -3.262 -2.534 -7.175 1.00 92.06 97 VAL A C 1
ATOM 741 O O . VAL A 1 97 ? -2.755 -2.365 -8.282 1.00 92.06 97 VAL A O 1
ATOM 744 N N . HIS A 1 98 ? -4.430 -3.166 -7.021 1.00 91.12 98 HIS A N 1
ATOM 745 C CA . HIS A 1 98 ? -5.160 -3.779 -8.139 1.00 91.12 98 HIS A CA 1
ATOM 746 C C . HIS A 1 98 ? -5.433 -2.783 -9.269 1.00 91.12 98 HIS A C 1
ATOM 748 O O . HIS A 1 98 ? -5.176 -3.077 -10.432 1.00 91.12 98 HIS A O 1
ATOM 754 N N . LYS A 1 99 ? -5.900 -1.581 -8.928 1.00 90.00 99 LYS A N 1
ATOM 755 C CA . LYS A 1 99 ? -6.201 -0.524 -9.894 1.00 90.00 99 LYS A CA 1
ATOM 756 C C . LYS A 1 99 ? -4.955 -0.045 -10.631 1.00 90.00 99 LYS A C 1
ATOM 758 O O . LYS A 1 99 ? -5.007 0.129 -11.844 1.00 90.00 99 LYS A O 1
ATOM 763 N N . SER A 1 100 ? -3.840 0.146 -9.925 1.00 91.69 100 SER A N 1
ATOM 764 C CA . SER A 1 100 ? -2.585 0.586 -10.546 1.00 91.69 100 SER A CA 1
ATOM 765 C C . SER A 1 100 ? -2.065 -0.468 -11.526 1.00 91.69 100 SER A C 1
ATOM 767 O O . SER A 1 100 ? -1.721 -0.137 -12.657 1.00 91.69 100 SER A O 1
ATOM 769 N N . PHE A 1 101 ? -2.109 -1.750 -11.153 1.00 93.75 101 PHE A N 1
ATOM 770 C CA . PHE A 1 101 ? -1.704 -2.839 -12.044 1.00 93.75 101 PHE A CA 1
ATOM 771 C C . PHE A 1 101 ? -2.652 -3.017 -13.236 1.00 93.75 101 PHE A C 1
ATOM 773 O O . PHE A 1 101 ? -2.186 -3.151 -14.367 1.00 93.75 101 PHE A O 1
ATOM 780 N N . ALA A 1 102 ? -3.967 -2.955 -13.031 1.00 93.00 102 ALA A N 1
ATOM 781 C CA . ALA A 1 102 ? -4.932 -3.116 -14.115 1.00 93.00 102 ALA A CA 1
ATOM 782 C C . ALA A 1 102 ? -4.879 -1.947 -15.114 1.00 93.00 102 ALA A C 1
ATOM 784 O O . ALA A 1 102 ? -4.838 -2.165 -16.322 1.00 93.00 102 ALA A O 1
ATOM 785 N N . LEU A 1 103 ? -4.836 -0.700 -14.630 1.00 90.12 103 LEU A N 1
ATOM 786 C CA . LEU A 1 103 ? -4.890 0.481 -15.497 1.00 90.12 103 LEU A CA 1
ATOM 787 C C . LEU A 1 103 ? -3.543 0.813 -16.138 1.00 90.12 103 LEU A C 1
ATOM 789 O O . LEU A 1 103 ? -3.495 1.095 -17.333 1.00 90.12 103 LEU A O 1
ATOM 793 N N . MET A 1 104 ? -2.465 0.791 -15.353 1.00 90.88 104 MET A N 1
ATOM 794 C CA . MET A 1 104 ? -1.160 1.290 -15.800 1.00 90.88 104 MET A CA 1
ATOM 795 C C . MET A 1 104 ? -0.321 0.176 -16.402 1.00 90.88 104 MET A C 1
ATOM 797 O O . MET A 1 104 ? 0.336 0.367 -17.418 1.00 90.88 104 MET A O 1
ATOM 801 N N . LEU A 1 105 ? -0.399 -1.020 -15.816 1.00 91.75 105 LEU A N 1
ATOM 802 C CA . LEU A 1 105 ? 0.350 -2.172 -16.296 1.00 91.75 105 LEU A CA 1
ATOM 803 C C . LEU A 1 105 ? -0.490 -3.104 -17.162 1.00 91.75 105 LEU A C 1
ATOM 805 O O . LEU A 1 105 ? 0.093 -3.978 -17.783 1.00 91.75 105 LEU A O 1
ATOM 809 N N . LYS A 1 106 ? -1.821 -2.977 -17.253 1.00 93.69 106 LYS A N 1
ATOM 810 C CA . LYS A 1 106 ? -2.681 -3.963 -17.946 1.00 93.69 106 LYS A CA 1
ATOM 811 C C . LYS A 1 106 ? -2.440 -5.393 -17.438 1.00 93.69 106 LYS A C 1
ATOM 813 O O . LYS A 1 106 ? -2.333 -6.338 -18.223 1.00 93.69 106 LYS A O 1
ATOM 818 N N . ILE A 1 107 ? -2.267 -5.533 -16.124 1.00 93.38 107 ILE A N 1
ATOM 819 C CA . ILE A 1 107 ? -2.069 -6.809 -15.431 1.00 93.38 107 ILE A CA 1
ATOM 820 C C . ILE A 1 107 ? -3.218 -7.002 -14.451 1.00 93.38 107 ILE A C 1
ATOM 822 O O . ILE A 1 107 ? -3.398 -6.214 -13.526 1.00 93.38 107 ILE A O 1
ATOM 826 N N . GLU A 1 108 ? -3.955 -8.093 -14.631 1.00 92.94 108 GLU A N 1
ATOM 827 C CA . GLU A 1 108 ? -4.959 -8.537 -13.670 1.00 92.94 108 GLU A CA 1
ATOM 828 C C . GLU A 1 108 ? -4.275 -9.315 -12.544 1.00 92.94 108 GLU A C 1
ATOM 830 O O . GLU A 1 108 ? -3.781 -10.428 -12.738 1.00 92.94 108 GLU A O 1
ATOM 835 N N . LEU A 1 109 ? -4.216 -8.709 -11.358 1.00 90.88 109 LEU A N 1
ATOM 836 C CA . LEU A 1 109 ? -3.647 -9.346 -10.175 1.00 90.88 109 LEU A CA 1
ATOM 837 C C . LEU A 1 109 ? -4.630 -10.337 -9.553 1.00 90.88 109 LEU A C 1
ATOM 839 O O . LEU A 1 109 ? -5.813 -10.044 -9.380 1.00 90.88 109 LEU A O 1
ATOM 843 N N . LYS A 1 110 ? -4.108 -11.486 -9.119 1.00 88.00 110 LYS A N 1
ATOM 844 C CA . LYS A 1 110 ? -4.828 -12.445 -8.281 1.00 88.00 110 LYS A CA 1
ATOM 845 C C . LYS A 1 110 ? -4.294 -12.365 -6.855 1.00 88.00 110 LYS A C 1
ATOM 847 O O . LYS A 1 110 ? -3.127 -12.662 -6.620 1.00 88.00 110 LYS A O 1
ATOM 852 N N . ALA A 1 111 ? -5.156 -12.004 -5.910 1.00 80.75 111 ALA A N 1
ATOM 853 C CA . ALA A 1 111 ? -4.813 -12.055 -4.496 1.00 80.75 111 ALA A CA 1
ATOM 854 C C . ALA A 1 111 ? -4.682 -13.515 -4.034 1.00 80.75 111 ALA A C 1
ATOM 856 O O . ALA A 1 111 ? -5.517 -14.362 -4.365 1.00 80.75 111 ALA A O 1
ATOM 857 N N . LEU A 1 112 ? -3.630 -13.798 -3.271 1.00 77.62 112 LEU A N 1
ATOM 858 C CA . LEU A 1 112 ? -3.419 -15.078 -2.604 1.00 77.62 112 LEU A CA 1
ATOM 859 C C . LEU A 1 112 ? -3.589 -14.891 -1.097 1.00 77.62 112 LEU A C 1
ATOM 861 O O . LEU A 1 112 ? -3.303 -13.818 -0.562 1.00 77.62 112 LEU A O 1
ATOM 865 N N . ALA A 1 113 ? -4.057 -15.938 -0.420 1.00 70.25 113 ALA A N 1
ATOM 866 C CA . ALA A 1 113 ? -4.107 -15.943 1.034 1.00 70.25 113 ALA A CA 1
ATOM 867 C C . ALA A 1 113 ? -2.673 -15.868 1.602 1.00 70.25 113 ALA A C 1
ATOM 869 O O . ALA A 1 113 ? -1.771 -16.472 1.018 1.00 70.25 113 ALA A O 1
ATOM 870 N N . PRO A 1 114 ? -2.432 -15.170 2.728 1.00 63.81 114 PRO A N 1
ATOM 871 C CA . PRO A 1 114 ? -1.082 -14.996 3.271 1.00 63.81 114 PRO A CA 1
ATOM 872 C C . PRO A 1 114 ? -0.331 -16.308 3.540 1.00 63.81 114 PRO A C 1
ATOM 874 O O . PRO A 1 114 ? 0.874 -16.378 3.338 1.00 63.81 114 PRO A O 1
ATOM 877 N N . ASN A 1 115 ? -1.045 -17.356 3.955 1.00 66.81 115 ASN A N 1
ATOM 878 C CA . ASN A 1 115 ? -0.503 -18.697 4.204 1.00 66.81 115 ASN A CA 1
ATOM 879 C C . ASN A 1 115 ? -0.215 -19.505 2.925 1.00 66.81 115 ASN A C 1
ATOM 881 O O . ASN A 1 115 ? 0.407 -20.559 2.998 1.00 66.81 115 ASN A O 1
ATOM 885 N N . ALA A 1 116 ? -0.670 -19.025 1.767 1.00 70.25 116 ALA A N 1
ATOM 886 C CA . ALA A 1 116 ? -0.408 -19.612 0.458 1.00 70.25 116 ALA A CA 1
ATOM 887 C C . ALA A 1 116 ? 0.740 -18.903 -0.285 1.00 70.25 116 ALA A C 1
ATOM 889 O O . ALA A 1 116 ? 1.003 -19.225 -1.443 1.00 70.25 116 ALA A O 1
ATOM 890 N N . LEU A 1 117 ? 1.391 -17.915 0.343 1.00 71.69 117 LEU A N 1
ATOM 891 C CA . LEU A 1 117 ? 2.520 -17.194 -0.234 1.00 71.69 117 LEU A CA 1
ATOM 892 C C . LEU A 1 117 ? 3.832 -17.904 0.100 1.00 71.69 117 LEU A C 1
ATOM 894 O O . LEU A 1 117 ? 4.235 -17.977 1.261 1.00 71.69 117 LEU A O 1
ATOM 898 N N . ASP A 1 118 ? 4.539 -18.352 -0.932 1.00 75.25 118 ASP A N 1
ATOM 899 C CA . ASP A 1 118 ? 5.941 -18.718 -0.784 1.00 75.25 118 ASP A CA 1
ATOM 900 C C . ASP A 1 118 ? 6.778 -17.459 -0.492 1.00 75.25 118 ASP A C 1
ATOM 902 O O . ASP A 1 118 ? 6.568 -16.413 -1.120 1.00 75.25 118 ASP A O 1
ATOM 906 N N . PRO A 1 119 ? 7.761 -17.525 0.425 1.00 76.81 119 PRO A N 1
ATOM 907 C CA . PRO A 1 119 ? 8.710 -16.438 0.601 1.00 76.81 119 PRO A CA 1
ATOM 908 C C . PRO A 1 119 ? 9.396 -16.100 -0.726 1.00 76.81 119 PRO A C 1
ATOM 910 O O . PRO A 1 119 ? 9.857 -16.996 -1.436 1.00 76.81 119 PRO A O 1
ATOM 913 N N . LEU A 1 120 ? 9.519 -14.808 -1.040 1.00 79.38 120 LEU A N 1
ATOM 914 C CA . LEU A 1 120 ? 10.228 -14.358 -2.237 1.00 79.38 120 LEU A CA 1
ATOM 915 C C . LEU A 1 120 ? 11.735 -14.618 -2.068 1.00 79.38 120 LEU A C 1
ATOM 917 O O . LEU A 1 120 ? 12.423 -13.874 -1.364 1.00 79.38 120 LEU A O 1
ATOM 921 N N . LYS A 1 121 ? 12.221 -15.720 -2.655 1.00 85.75 121 LYS A N 1
ATOM 922 C CA . LYS A 1 121 ? 13.617 -16.196 -2.546 1.00 85.75 121 LYS A CA 1
ATOM 923 C C . LYS A 1 121 ? 14.556 -15.577 -3.579 1.00 85.75 121 LYS A C 1
ATOM 925 O O . LYS A 1 121 ? 15.767 -15.613 -3.393 1.00 85.75 121 LYS A O 1
ATOM 930 N N . GLU A 1 122 ? 14.004 -15.062 -4.667 1.00 88.88 122 GLU A N 1
ATOM 931 C CA . GLU A 1 122 ? 14.762 -14.442 -5.750 1.00 88.88 122 GLU A CA 1
ATOM 932 C C . GLU A 1 122 ? 15.224 -13.020 -5.405 1.00 88.88 122 GLU A C 1
ATOM 934 O O . GLU A 1 122 ? 14.766 -12.407 -4.430 1.00 88.88 122 GLU A O 1
ATOM 939 N N . GLU A 1 123 ? 16.156 -12.498 -6.208 1.00 92.50 123 GLU A N 1
ATOM 940 C CA . GLU A 1 123 ? 16.550 -11.094 -6.129 1.00 92.50 123 GLU A CA 1
ATOM 941 C C . GLU A 1 123 ? 15.317 -10.217 -6.358 1.00 92.50 123 GLU A C 1
ATOM 943 O O . GLU A 1 123 ? 14.531 -10.423 -7.287 1.00 92.50 123 GLU A O 1
ATOM 948 N N . HIS A 1 124 ? 15.123 -9.253 -5.471 1.00 93.12 124 HIS A N 1
ATOM 949 C CA . HIS A 1 124 ? 13.913 -8.458 -5.408 1.00 93.12 124 HIS A CA 1
ATOM 950 C C . HIS A 1 124 ? 14.253 -7.020 -5.070 1.00 93.12 124 HIS A C 1
ATOM 952 O O . HIS A 1 124 ? 15.278 -6.740 -4.452 1.00 93.12 124 HIS A O 1
ATOM 958 N N . VAL A 1 125 ? 13.350 -6.130 -5.452 1.00 93.88 125 VAL A N 1
ATOM 959 C CA . VAL A 1 125 ? 13.424 -4.713 -5.120 1.00 93.88 125 VAL A CA 1
ATOM 960 C C . VAL A 1 125 ? 12.352 -4.387 -4.086 1.00 93.88 125 VAL A C 1
ATOM 962 O O . VAL A 1 125 ? 11.287 -5.017 -4.076 1.00 93.88 125 VAL A O 1
ATOM 965 N N . LEU A 1 126 ? 12.647 -3.440 -3.196 1.00 95.00 126 LEU A N 1
ATOM 966 C CA . LEU A 1 126 ? 11.761 -2.990 -2.129 1.00 95.00 126 LEU A CA 1
ATOM 967 C C . LEU A 1 126 ? 11.545 -1.479 -2.238 1.00 95.00 126 LEU A C 1
ATOM 969 O O . LEU A 1 126 ? 12.367 -0.698 -1.790 1.00 95.00 126 LEU A O 1
ATOM 973 N N . GLY A 1 127 ? 10.396 -1.072 -2.765 1.00 96.12 127 GLY A N 1
ATOM 974 C CA . GLY A 1 127 ? 9.956 0.314 -2.687 1.00 96.12 127 GLY A CA 1
ATOM 975 C C . GLY A 1 127 ? 9.300 0.614 -1.339 1.00 96.12 127 GLY A C 1
ATOM 976 O O . GLY A 1 127 ? 8.397 -0.102 -0.907 1.00 96.12 127 GLY A O 1
ATOM 977 N N . GLU A 1 128 ? 9.706 1.692 -0.685 1.00 97.00 128 GLU A N 1
ATOM 978 C CA . GLU A 1 128 ? 9.134 2.206 0.556 1.00 97.00 128 GLU A CA 1
ATOM 979 C C . GLU A 1 128 ? 8.588 3.618 0.352 1.00 97.00 128 GLU A C 1
ATOM 981 O O . GLU A 1 128 ? 9.296 4.518 -0.094 1.00 97.00 128 GLU A O 1
ATOM 986 N N . VAL A 1 129 ? 7.340 3.842 0.761 1.00 96.25 129 VAL A N 1
ATOM 987 C CA . VAL A 1 129 ? 6.760 5.185 0.868 1.00 96.25 129 VAL A CA 1
ATOM 988 C C . VAL A 1 129 ? 6.202 5.362 2.268 1.00 96.25 129 VAL A C 1
ATOM 990 O O . VAL A 1 129 ? 5.363 4.583 2.722 1.00 96.25 129 VAL A O 1
ATOM 993 N N . SER A 1 130 ? 6.639 6.412 2.956 1.00 92.75 130 SER A N 1
ATOM 994 C CA . SER A 1 130 ? 6.072 6.787 4.248 1.00 92.75 130 SER A CA 1
ATOM 995 C C . SER A 1 130 ? 4.963 7.821 4.077 1.00 92.75 130 SER A C 1
ATOM 997 O O . SER A 1 130 ? 4.989 8.644 3.158 1.00 92.75 130 SER A O 1
ATOM 999 N N . PHE A 1 131 ? 3.993 7.806 4.984 1.00 90.38 131 PHE A N 1
ATOM 1000 C CA . PHE A 1 131 ? 2.989 8.854 5.103 1.00 90.38 131 PHE A CA 1
ATOM 1001 C C . PHE A 1 131 ? 2.895 9.331 6.548 1.00 90.38 131 PHE A C 1
ATOM 1003 O O . PHE A 1 131 ? 3.094 8.554 7.480 1.00 90.38 131 PHE A O 1
ATOM 1010 N N . SER A 1 132 ? 2.618 10.619 6.741 1.00 89.19 132 SER A N 1
ATOM 1011 C CA . SER A 1 132 ? 2.499 11.222 8.074 1.00 89.19 132 SER A CA 1
ATOM 1012 C C . SER A 1 132 ? 1.432 12.315 8.134 1.00 89.19 132 SER A C 1
ATOM 1014 O O . SER A 1 132 ? 1.173 13.017 7.151 1.00 89.19 132 SER A O 1
ATOM 1016 N N . GLY A 1 133 ? 0.793 12.461 9.296 1.00 85.75 133 GLY A N 1
ATOM 1017 C CA . GLY A 1 133 ? -0.294 13.411 9.536 1.00 85.75 133 GLY A CA 1
ATOM 1018 C C . GLY A 1 133 ? -1.264 12.886 10.591 1.00 85.75 133 GLY A C 1
ATOM 1019 O O . GLY A 1 133 ? -0.839 12.411 11.640 1.00 85.75 133 GLY A O 1
ATOM 1020 N N . LYS A 1 134 ? -2.571 12.942 10.305 1.00 74.69 134 LYS A N 1
ATOM 1021 C CA . LYS A 1 134 ? -3.594 12.285 11.142 1.00 74.69 134 LYS A CA 1
ATOM 1022 C C . LYS A 1 134 ? -3.516 10.757 11.086 1.00 74.69 134 LYS A C 1
ATOM 1024 O O . LYS A 1 134 ? -3.996 10.091 11.994 1.00 74.69 134 LYS A O 1
ATOM 1029 N N . ALA A 1 135 ? -2.913 10.228 10.026 1.00 75.12 135 ALA A N 1
ATOM 1030 C CA . ALA A 1 135 ? -2.490 8.845 9.912 1.00 75.12 135 ALA A CA 1
ATOM 1031 C C . ALA A 1 135 ? -0.996 8.825 9.570 1.00 75.12 135 ALA A C 1
ATOM 1033 O O . ALA A 1 135 ? -0.524 9.668 8.799 1.00 75.12 135 ALA A O 1
ATOM 1034 N N . THR A 1 136 ? -0.277 7.867 10.149 1.00 79.81 136 THR A N 1
ATOM 1035 C CA . THR A 1 136 ? 1.162 7.689 9.947 1.00 79.81 136 THR A CA 1
ATOM 1036 C C . THR A 1 136 ? 1.458 6.217 9.719 1.00 79.81 136 THR A C 1
ATOM 1038 O O . THR A 1 136 ? 0.903 5.365 10.412 1.00 79.81 136 THR A O 1
ATOM 1041 N N . GLY A 1 137 ? 2.334 5.919 8.766 1.00 83.75 137 GLY A N 1
ATOM 1042 C CA . GLY A 1 137 ? 2.733 4.552 8.462 1.00 83.75 137 GLY A CA 1
ATOM 1043 C C . GLY A 1 137 ? 3.725 4.467 7.310 1.00 83.75 137 GLY A C 1
ATOM 1044 O O . GLY A 1 137 ? 4.143 5.483 6.748 1.00 83.75 137 GLY A O 1
ATOM 1045 N N . LEU A 1 138 ? 4.093 3.233 6.974 1.00 88.88 138 LEU A N 1
ATOM 1046 C CA . LEU A 1 138 ? 4.946 2.899 5.839 1.00 88.88 138 LEU A CA 1
ATOM 1047 C C . LEU A 1 138 ? 4.229 1.888 4.948 1.00 88.88 138 LEU A C 1
ATOM 1049 O O . LEU A 1 138 ? 3.575 0.970 5.443 1.00 88.88 138 LEU A O 1
ATOM 1053 N N . VAL A 1 139 ? 4.356 2.071 3.638 1.00 90.69 139 VAL A N 1
ATOM 1054 C CA . VAL A 1 139 ? 3.897 1.127 2.621 1.00 90.69 139 VAL A CA 1
ATOM 1055 C C . VAL A 1 139 ? 5.124 0.552 1.934 1.00 90.69 139 VAL A C 1
ATOM 1057 O O . VAL A 1 139 ? 5.953 1.303 1.421 1.00 90.69 139 VAL A O 1
ATOM 1060 N N . HIS A 1 140 ? 5.210 -0.776 1.914 1.00 92.81 140 HIS A N 1
ATOM 1061 C CA . HIS A 1 140 ? 6.256 -1.517 1.221 1.00 92.81 140 HIS A CA 1
ATOM 1062 C C . HIS A 1 140 ? 5.690 -2.207 -0.011 1.00 92.81 140 HIS A C 1
ATOM 1064 O O . HIS A 1 140 ? 4.699 -2.933 0.068 1.00 92.81 140 HIS A O 1
ATOM 1070 N N . LEU A 1 141 ? 6.349 -2.001 -1.144 1.00 93.06 141 LEU A N 1
ATOM 1071 C CA . LEU A 1 141 ? 6.095 -2.699 -2.390 1.00 93.06 141 LEU A CA 1
ATOM 1072 C C . LEU A 1 141 ? 7.319 -3.547 -2.714 1.00 93.06 141 LEU A C 1
ATOM 1074 O O . LEU A 1 141 ? 8.384 -3.021 -3.022 1.00 93.06 141 LEU A O 1
ATOM 1078 N N . ARG A 1 142 ? 7.162 -4.867 -2.647 1.00 92.69 142 ARG A N 1
ATOM 1079 C CA . ARG A 1 142 ? 8.233 -5.814 -2.951 1.00 92.69 142 ARG A CA 1
ATOM 1080 C C . ARG A 1 142 ? 7.924 -6.554 -4.245 1.00 92.69 142 ARG A C 1
ATOM 1082 O O . ARG A 1 142 ? 6.825 -7.084 -4.392 1.00 92.69 142 ARG A O 1
ATOM 1089 N N . LEU A 1 143 ? 8.891 -6.598 -5.158 1.00 91.81 143 LEU A N 1
ATOM 1090 C CA . LEU A 1 143 ? 8.752 -7.208 -6.485 1.00 91.81 143 LEU A CA 1
ATOM 1091 C C . LEU A 1 143 ? 9.988 -8.051 -6.819 1.00 91.81 143 LEU A C 1
ATOM 1093 O O . LEU A 1 143 ? 11.089 -7.645 -6.443 1.00 91.81 143 LEU A O 1
ATOM 1097 N N . PRO A 1 144 ? 9.864 -9.129 -7.611 1.00 93.19 144 PRO A N 1
ATOM 1098 C CA . PRO A 1 144 ? 11.016 -9.741 -8.272 1.00 93.19 144 PRO A CA 1
ATOM 1099 C C . PRO A 1 144 ? 11.768 -8.713 -9.127 1.00 93.19 144 PRO A C 1
ATOM 1101 O O . PRO A 1 144 ? 11.145 -7.987 -9.905 1.00 93.19 144 PRO A O 1
ATOM 1104 N N . LYS A 1 145 ? 13.103 -8.680 -9.065 1.00 92.69 145 LYS A N 1
ATOM 1105 C CA . LYS A 1 145 ? 13.906 -7.769 -9.902 1.00 92.69 145 LYS A CA 1
ATOM 1106 C C . LYS A 1 145 ? 13.724 -8.056 -11.395 1.00 92.69 145 LYS A C 1
ATOM 1108 O O . LYS A 1 145 ? 13.696 -7.136 -12.205 1.00 92.69 145 LYS A O 1
ATOM 1113 N N . ALA A 1 146 ? 13.478 -9.317 -11.749 1.00 93.56 146 ALA A N 1
ATOM 1114 C CA . ALA A 1 146 ? 13.154 -9.736 -13.114 1.00 93.56 146 ALA A CA 1
ATOM 1115 C C . ALA A 1 146 ? 11.872 -9.088 -13.682 1.00 93.56 146 ALA A C 1
ATOM 1117 O O . ALA A 1 146 ? 11.652 -9.126 -14.890 1.00 93.56 146 ALA A O 1
ATOM 1118 N N . PHE A 1 147 ? 11.026 -8.487 -12.838 1.00 93.62 147 PHE A N 1
ATOM 1119 C CA . PHE A 1 147 ? 9.802 -7.803 -13.256 1.00 93.62 147 PHE A CA 1
ATOM 1120 C C . PHE A 1 147 ? 10.031 -6.341 -13.674 1.00 93.62 147 PHE A C 1
ATOM 1122 O O . PHE A 1 147 ? 9.199 -5.771 -14.377 1.00 93.62 147 PHE A O 1
ATOM 1129 N N . VAL A 1 148 ? 11.156 -5.734 -13.279 1.00 94.94 148 VAL A N 1
ATOM 1130 C CA . VAL A 1 148 ? 11.452 -4.312 -13.525 1.00 94.94 148 VAL A CA 1
ATOM 1131 C C . VAL A 1 148 ? 11.446 -3.952 -15.018 1.00 94.94 148 VAL A C 1
ATOM 1133 O O . VAL A 1 148 ? 10.836 -2.938 -15.357 1.00 94.94 148 VAL A O 1
ATOM 1136 N N . PRO A 1 149 ? 11.977 -4.779 -15.944 1.00 95.25 149 PRO A N 1
ATOM 1137 C CA . PRO A 1 149 ? 11.895 -4.463 -17.367 1.00 95.25 149 PRO A CA 1
ATOM 1138 C C . PRO A 1 149 ? 10.474 -4.328 -17.908 1.00 95.25 149 PRO A C 1
ATOM 1140 O O . PRO A 1 149 ? 10.195 -3.432 -18.703 1.00 95.25 149 PRO A O 1
ATOM 1143 N N . LEU A 1 150 ? 9.552 -5.160 -17.419 1.00 95.06 150 LEU A N 1
ATOM 1144 C CA . LEU A 1 150 ? 8.146 -5.064 -17.796 1.00 95.06 150 LEU A CA 1
ATOM 1145 C C . LEU A 1 150 ? 7.498 -3.785 -17.249 1.00 95.06 150 LEU A C 1
ATOM 1147 O O . LEU A 1 150 ? 6.616 -3.218 -17.893 1.00 95.06 150 LEU A O 1
ATOM 1151 N N . LEU A 1 151 ? 7.927 -3.322 -16.071 1.00 95.12 151 LEU A N 1
ATOM 1152 C CA . LEU A 1 151 ? 7.479 -2.042 -15.527 1.00 95.12 151 LEU A CA 1
ATOM 1153 C C . LEU A 1 151 ? 7.955 -0.875 -16.394 1.00 95.12 151 LEU A C 1
ATOM 1155 O O . LEU A 1 151 ? 7.143 -0.016 -16.727 1.00 95.12 151 LEU A O 1
ATOM 1159 N N . GLY A 1 152 ? 9.229 -0.866 -16.797 1.00 95.12 152 GLY A N 1
ATOM 1160 C CA . GLY A 1 152 ? 9.796 0.186 -17.646 1.00 95.12 152 GLY A CA 1
ATOM 1161 C C . GLY A 1 152 ? 9.077 0.297 -18.988 1.00 95.12 152 GLY A C 1
ATOM 1162 O O . GLY A 1 152 ? 8.677 1.391 -19.390 1.00 95.12 152 GLY A O 1
ATOM 1163 N N . GLU A 1 153 ? 8.819 -0.845 -19.630 1.00 95.50 153 GLU A N 1
ATOM 1164 C CA . GLU A 1 153 ? 8.062 -0.917 -20.882 1.00 95.50 153 GLU A CA 1
ATOM 1165 C C . GLU A 1 153 ? 6.636 -0.375 -20.709 1.00 95.50 153 GLU A C 1
ATOM 1167 O O . GLU A 1 153 ? 6.179 0.455 -21.492 1.00 95.50 153 GLU A O 1
ATOM 1172 N N . ARG A 1 154 ? 5.906 -0.824 -19.681 1.00 94.12 154 ARG A N 1
ATOM 1173 C CA . ARG A 1 154 ? 4.471 -0.519 -19.570 1.00 94.12 154 ARG A CA 1
ATOM 1174 C C . ARG A 1 154 ? 4.163 0.845 -18.962 1.00 94.12 154 ARG A C 1
ATOM 1176 O O . ARG A 1 154 ? 3.149 1.431 -19.331 1.00 94.12 154 ARG A O 1
ATOM 1183 N N . LEU A 1 155 ? 5.000 1.346 -18.053 1.00 92.1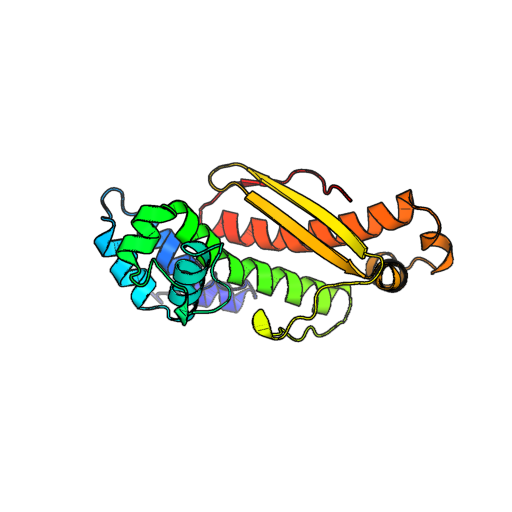9 155 LEU A N 1
ATOM 1184 C CA . LEU A 1 155 ? 4.779 2.636 -17.392 1.00 92.19 155 LEU A CA 1
ATOM 1185 C C . LEU A 1 155 ? 5.350 3.797 -18.197 1.00 92.19 155 LEU A C 1
ATOM 1187 O O . LEU A 1 155 ? 4.673 4.808 -18.366 1.00 92.19 155 LEU A O 1
ATOM 1191 N N . LEU A 1 156 ? 6.583 3.652 -18.684 1.00 92.19 156 LEU A N 1
ATOM 1192 C CA . LEU A 1 156 ? 7.346 4.752 -19.276 1.00 92.19 156 LEU A CA 1
ATOM 1193 C C . LEU A 1 156 ? 7.731 4.505 -20.742 1.00 92.19 156 LEU A C 1
ATOM 1195 O O . LEU A 1 156 ? 8.374 5.360 -21.346 1.00 92.19 156 LEU A O 1
ATOM 1199 N N . ASN A 1 157 ? 7.311 3.378 -21.335 1.00 93.38 157 ASN A N 1
ATOM 1200 C CA . ASN A 1 157 ? 7.637 3.001 -22.714 1.00 93.38 157 ASN A CA 1
ATOM 1201 C C . ASN A 1 157 ? 9.156 2.961 -22.973 1.00 93.38 157 ASN A C 1
ATOM 1203 O O . ASN A 1 157 ? 9.630 3.387 -24.029 1.00 93.38 157 ASN A O 1
ATOM 1207 N N . LEU A 1 158 ? 9.903 2.465 -21.981 1.00 94.50 158 LEU A N 1
ATOM 1208 C CA . LEU A 1 158 ? 11.355 2.288 -22.017 1.00 94.50 158 LEU A CA 1
ATOM 1209 C C . LEU A 1 158 ? 11.727 0.891 -22.523 1.00 94.50 158 LEU A C 1
ATOM 1211 O O . LEU A 1 158 ? 10.965 -0.067 -22.371 1.00 94.50 158 LEU A O 1
ATOM 1215 N N . ALA A 1 159 ? 12.908 0.764 -23.122 1.00 93.31 159 ALA A N 1
ATOM 1216 C CA . ALA A 1 159 ? 13.425 -0.525 -23.551 1.00 93.31 159 ALA A CA 1
ATOM 1217 C C . ALA A 1 159 ? 13.990 -1.307 -22.358 1.00 93.31 159 ALA A C 1
ATOM 1219 O O . ALA A 1 159 ? 14.459 -0.738 -21.376 1.00 93.31 159 ALA A O 1
ATOM 1220 N N . ALA A 1 160 ? 14.028 -2.636 -22.472 1.00 90.75 160 ALA A N 1
ATOM 1221 C CA . ALA A 1 160 ? 14.599 -3.485 -21.425 1.00 90.75 160 ALA A CA 1
ATOM 1222 C C . ALA A 1 160 ? 16.073 -3.152 -21.114 1.00 90.75 160 ALA A C 1
ATOM 1224 O O . ALA A 1 160 ? 16.487 -3.281 -19.968 1.00 90.75 160 ALA A O 1
ATOM 1225 N N . ALA A 1 161 ? 16.843 -2.693 -22.108 1.00 92.00 161 ALA A N 1
ATOM 1226 C CA . ALA A 1 161 ? 18.237 -2.284 -21.925 1.00 92.00 161 ALA A CA 1
ATOM 1227 C C . ALA A 1 161 ? 18.383 -1.011 -21.069 1.00 92.00 161 ALA A C 1
ATOM 1229 O O . ALA A 1 161 ? 19.368 -0.873 -20.353 1.00 92.00 161 ALA A O 1
ATOM 1230 N N . ASP A 1 162 ? 17.389 -0.114 -21.079 1.00 93.31 162 ASP A N 1
ATOM 1231 C CA . ASP A 1 162 ? 17.405 1.101 -20.250 1.00 93.31 162 ASP A CA 1
ATOM 1232 C C . ASP A 1 162 ? 17.303 0.763 -18.751 1.00 93.31 162 ASP A C 1
ATOM 1234 O O . ASP A 1 162 ? 17.641 1.570 -17.893 1.00 93.31 162 ASP A O 1
ATOM 1238 N N . MET A 1 163 ? 16.850 -0.450 -18.427 1.00 93.81 163 MET A N 1
ATOM 1239 C CA . MET A 1 163 ? 16.648 -0.936 -17.059 1.00 93.81 163 MET A CA 1
ATOM 1240 C C . MET A 1 163 ? 17.916 -1.546 -16.454 1.00 93.81 163 MET A C 1
ATOM 1242 O O . MET A 1 163 ? 17.899 -1.968 -15.299 1.00 93.81 163 MET A O 1
ATOM 1246 N N . GLU A 1 164 ? 19.005 -1.615 -17.226 1.00 91.38 164 GLU A N 1
ATOM 1247 C CA . GLU A 1 164 ? 20.335 -1.936 -16.704 1.00 91.38 164 GLU A CA 1
ATOM 1248 C C . GLU A 1 164 ? 20.914 -0.772 -15.885 1.00 91.38 164 GLU A C 1
ATOM 1250 O O . GLU A 1 164 ? 21.736 -0.999 -14.997 1.00 91.38 164 GLU A O 1
ATOM 1255 N N . ASP A 1 165 ? 20.464 0.462 -16.148 1.00 94.62 165 ASP A N 1
ATOM 1256 C CA . ASP A 1 165 ? 20.789 1.628 -15.333 1.00 94.62 165 ASP A CA 1
ATOM 1257 C C . ASP A 1 165 ? 19.944 1.652 -14.052 1.00 94.62 165 ASP A C 1
ATOM 1259 O O . ASP A 1 165 ? 18.713 1.728 -14.081 1.00 94.62 165 ASP A O 1
ATOM 1263 N N . GLU A 1 166 ? 20.621 1.608 -12.905 1.00 93.75 166 GLU A N 1
ATOM 1264 C CA . GLU A 1 166 ? 19.975 1.522 -11.594 1.00 93.75 166 GLU A CA 1
ATOM 1265 C C . GLU A 1 166 ? 19.119 2.757 -11.284 1.00 93.75 166 GLU A C 1
ATOM 1267 O O . GLU A 1 166 ? 18.046 2.625 -10.699 1.00 93.75 166 GLU A O 1
ATOM 1272 N N . ALA A 1 167 ? 19.547 3.952 -11.700 1.00 94.50 167 ALA A N 1
ATOM 1273 C CA . ALA A 1 167 ? 18.773 5.170 -11.472 1.00 94.50 167 ALA A CA 1
ATOM 1274 C C . ALA A 1 167 ? 17.449 5.134 -12.249 1.00 94.50 167 ALA A C 1
ATOM 1276 O O . ALA A 1 167 ? 16.388 5.373 -11.674 1.00 94.50 167 ALA A O 1
ATOM 1277 N N . THR A 1 168 ? 17.498 4.738 -13.520 1.00 95.44 168 THR A N 1
ATOM 1278 C CA . THR A 1 168 ? 16.314 4.582 -14.372 1.00 95.44 168 THR A CA 1
ATOM 1279 C C . THR A 1 168 ? 15.381 3.490 -13.839 1.00 95.44 168 THR A C 1
ATOM 1281 O O . THR A 1 168 ? 14.166 3.687 -13.764 1.00 95.44 168 THR A O 1
ATOM 1284 N N . ALA A 1 169 ? 15.931 2.351 -13.407 1.00 94.88 169 ALA A N 1
ATOM 1285 C CA . ALA A 1 169 ? 15.161 1.289 -12.763 1.00 94.88 169 ALA A CA 1
ATOM 1286 C C . ALA A 1 169 ? 14.467 1.785 -11.479 1.00 94.88 169 ALA A C 1
ATOM 1288 O O . ALA A 1 169 ? 13.278 1.528 -11.278 1.00 94.88 169 ALA A O 1
ATOM 1289 N N . ASN A 1 170 ? 15.177 2.536 -10.636 1.00 95.50 170 ASN A N 1
ATOM 1290 C CA . ASN A 1 170 ? 14.635 3.092 -9.398 1.00 95.50 170 ASN A CA 1
ATOM 1291 C C . ASN A 1 170 ? 13.538 4.133 -9.660 1.00 95.50 170 ASN A C 1
ATOM 1293 O O . ASN A 1 170 ? 12.534 4.134 -8.949 1.00 95.50 170 ASN A O 1
ATOM 1297 N N . ASP A 1 171 ? 13.667 4.961 -10.698 1.00 95.38 171 ASP A N 1
ATOM 1298 C CA . ASP A 1 171 ? 12.638 5.934 -11.083 1.00 95.38 171 ASP A CA 1
ATOM 1299 C C . ASP A 1 171 ? 11.337 5.246 -11.523 1.00 95.38 171 ASP A C 1
ATOM 1301 O O . ASP A 1 171 ? 10.250 5.626 -11.082 1.00 95.38 171 ASP A O 1
ATOM 1305 N N . VAL A 1 172 ? 11.430 4.179 -12.324 1.00 95.94 172 VAL A N 1
ATOM 1306 C CA . VAL A 1 172 ? 10.266 3.372 -12.736 1.00 95.94 172 VAL A CA 1
ATOM 1307 C C . VAL A 1 172 ? 9.543 2.781 -11.523 1.00 95.94 172 VAL A C 1
ATOM 1309 O O . VAL A 1 172 ? 8.311 2.823 -11.436 1.00 95.94 172 VAL A O 1
ATOM 1312 N N . ILE A 1 173 ? 10.295 2.222 -10.573 1.00 96.38 173 ILE A N 1
ATOM 1313 C CA . ILE A 1 173 ? 9.729 1.616 -9.360 1.00 96.38 173 ILE A CA 1
ATOM 1314 C C . ILE A 1 173 ? 9.137 2.704 -8.457 1.00 96.38 173 ILE A C 1
ATOM 1316 O O . ILE A 1 173 ? 8.045 2.528 -7.909 1.00 96.38 173 ILE A O 1
ATOM 1320 N N . GLY A 1 174 ? 9.810 3.850 -8.354 1.00 95.88 174 GLY A N 1
ATOM 1321 C CA . GLY A 1 174 ? 9.334 5.029 -7.642 1.00 95.88 174 GLY A CA 1
ATOM 1322 C C . GLY A 1 174 ? 8.005 5.541 -8.193 1.00 95.88 174 GLY A C 1
ATOM 1323 O O . GLY A 1 174 ? 7.095 5.836 -7.415 1.00 95.88 174 GLY A O 1
ATOM 1324 N N . GLU A 1 175 ? 7.838 5.570 -9.514 1.00 95.19 175 GLU A N 1
ATOM 1325 C CA . GLU A 1 175 ? 6.581 5.981 -10.140 1.00 95.19 175 GLU A CA 1
ATOM 1326 C C . GLU A 1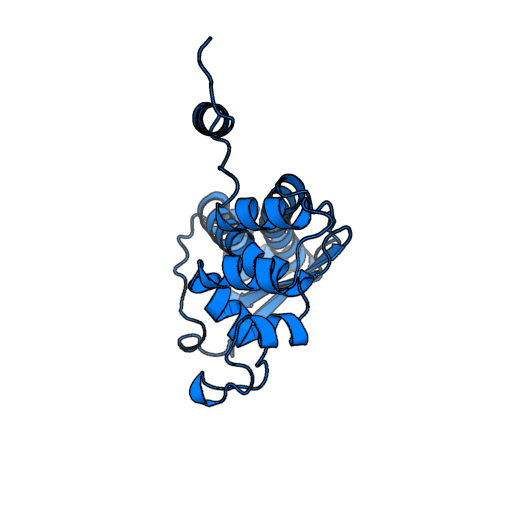 175 ? 5.444 5.011 -9.801 1.00 95.19 175 GLU A C 1
ATOM 1328 O O . GLU A 1 175 ? 4.379 5.440 -9.351 1.00 95.19 175 GLU A O 1
ATOM 1333 N N . LEU A 1 176 ? 5.681 3.697 -9.879 1.00 95.62 176 LEU A N 1
ATOM 1334 C CA . LEU A 1 176 ? 4.687 2.703 -9.461 1.00 95.62 176 LEU A CA 1
ATOM 1335 C C . LEU A 1 176 ? 4.291 2.870 -7.982 1.00 95.62 176 LEU A C 1
ATOM 1337 O O . LEU A 1 176 ? 3.102 2.841 -7.644 1.00 95.62 176 LEU A O 1
ATOM 1341 N N . CYS A 1 177 ? 5.270 3.084 -7.099 1.00 96.06 177 CYS A 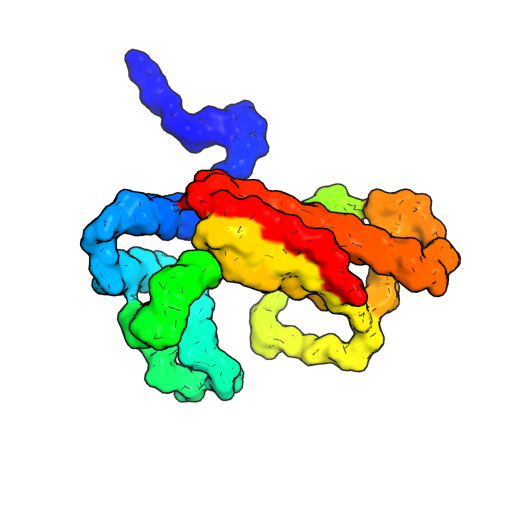N 1
ATOM 1342 C CA . CYS A 1 177 ? 5.039 3.382 -5.686 1.00 96.06 177 CYS A CA 1
ATOM 1343 C C . CYS A 1 177 ? 4.178 4.641 -5.503 1.00 96.06 177 CYS A C 1
ATOM 1345 O O . CYS A 1 177 ? 3.199 4.613 -4.751 1.00 96.06 177 CYS A O 1
ATOM 1347 N N . ASN A 1 178 ? 4.492 5.726 -6.213 1.00 94.31 178 ASN A N 1
ATOM 1348 C CA . ASN A 1 178 ? 3.735 6.976 -6.163 1.00 94.31 178 ASN A CA 1
ATOM 1349 C C . ASN A 1 178 ? 2.289 6.799 -6.631 1.00 94.31 178 ASN A C 1
ATOM 1351 O O . ASN A 1 178 ? 1.377 7.340 -6.005 1.00 94.31 178 ASN A O 1
ATOM 1355 N N . MET A 1 179 ? 2.049 6.017 -7.682 1.00 92.81 179 MET A N 1
ATOM 1356 C CA . MET A 1 179 ? 0.700 5.749 -8.187 1.00 92.81 179 MET A CA 1
ATOM 1357 C C . MET A 1 179 ? -0.154 4.986 -7.171 1.00 92.81 179 MET A C 1
ATOM 1359 O O . MET A 1 179 ? -1.291 5.377 -6.881 1.00 92.81 179 MET A O 1
ATOM 1363 N N . ILE A 1 180 ? 0.400 3.918 -6.591 1.00 93.50 180 ILE A N 1
ATOM 1364 C CA . ILE A 1 180 ? -0.296 3.093 -5.596 1.00 93.50 180 ILE A CA 1
ATOM 1365 C C . ILE A 1 180 ? -0.592 3.926 -4.348 1.00 93.50 180 ILE A C 1
ATOM 1367 O O . ILE A 1 180 ? -1.737 4.001 -3.890 1.00 93.50 180 ILE A O 1
ATOM 1371 N N . VAL A 1 181 ? 0.428 4.586 -3.801 1.00 91.94 181 VAL A N 1
ATOM 1372 C CA . VAL A 1 181 ? 0.305 5.298 -2.526 1.00 91.94 181 VAL A CA 1
ATOM 1373 C C . VAL A 1 181 ? -0.434 6.627 -2.694 1.00 91.94 181 VAL A C 1
ATOM 1375 O O . VAL A 1 181 ? -1.128 7.062 -1.778 1.00 91.94 181 VAL A O 1
ATOM 1378 N N . GLY A 1 182 ? -0.393 7.239 -3.878 1.00 90.81 182 GLY A N 1
ATOM 1379 C CA . GLY A 1 182 ? -1.213 8.393 -4.241 1.00 90.81 182 GLY A CA 1
ATOM 1380 C C . GLY A 1 182 ? -2.708 8.075 -4.207 1.00 90.81 182 GLY A C 1
ATOM 1381 O O . GLY A 1 182 ? -3.469 8.790 -3.552 1.00 90.81 182 GLY A O 1
ATOM 1382 N N . ASN A 1 183 ? -3.122 6.963 -4.825 1.00 86.44 183 ASN A N 1
ATOM 1383 C CA . ASN A 1 183 ? -4.506 6.478 -4.761 1.00 86.44 183 ASN A CA 1
ATOM 1384 C C . ASN A 1 183 ? -4.925 6.143 -3.321 1.00 86.44 183 ASN A C 1
ATOM 1386 O O . ASN A 1 183 ? -6.000 6.539 -2.871 1.00 86.44 183 ASN A O 1
ATOM 1390 N N . PHE A 1 184 ? -4.052 5.467 -2.571 1.00 87.56 184 PHE A N 1
ATOM 1391 C CA . PHE A 1 184 ? -4.281 5.164 -1.160 1.00 87.56 184 PHE A CA 1
ATOM 1392 C C . PHE A 1 184 ? -4.451 6.432 -0.307 1.00 87.56 184 PHE A C 1
ATOM 1394 O O . PHE A 1 184 ? -5.409 6.540 0.458 1.00 87.56 184 PHE A O 1
ATOM 1401 N N . LYS A 1 185 ? -3.580 7.433 -0.480 1.00 87.56 185 LYS A N 1
ATOM 1402 C CA . LYS A 1 185 ? -3.666 8.722 0.214 1.00 87.56 185 LYS A CA 1
ATOM 1403 C C . LYS A 1 185 ? -4.976 9.444 -0.073 1.00 87.56 185 LYS A C 1
ATOM 1405 O O . LYS A 1 185 ? -5.530 10.034 0.850 1.00 87.56 185 LYS A O 1
ATOM 1410 N N . SER A 1 186 ? -5.452 9.448 -1.317 1.00 84.38 186 SER A N 1
ATOM 1411 C CA . SER A 1 186 ? -6.732 10.084 -1.654 1.00 84.38 186 SER A CA 1
ATOM 1412 C C . SER A 1 186 ? -7.866 9.487 -0.821 1.00 84.38 186 SER A C 1
ATOM 1414 O O . SER A 1 186 ? -8.566 10.231 -0.141 1.00 84.38 186 SER A O 1
ATOM 1416 N N . ASN A 1 187 ? -7.926 8.155 -0.721 1.00 77.88 187 ASN A N 1
ATOM 1417 C CA . ASN A 1 187 ? -8.901 7.465 0.128 1.00 77.88 187 ASN A CA 1
ATOM 1418 C C . ASN A 1 187 ? -8.757 7.830 1.618 1.00 77.88 187 ASN A C 1
ATOM 1420 O O . ASN A 1 187 ? -9.762 8.030 2.299 1.00 77.88 187 ASN A O 1
ATOM 1424 N N . LEU A 1 188 ? -7.526 7.960 2.132 1.00 76.44 188 LEU A N 1
ATOM 1425 C CA . LEU A 1 188 ? -7.291 8.418 3.509 1.00 76.44 188 LEU A CA 1
ATOM 1426 C C . LEU A 1 188 ? -7.791 9.853 3.728 1.00 76.44 188 LEU A C 1
ATOM 1428 O O . LEU A 1 188 ? -8.444 10.144 4.730 1.00 76.44 188 LEU A O 1
ATOM 1432 N N . CYS A 1 189 ? -7.501 10.762 2.801 1.00 80.00 189 CYS A N 1
ATOM 1433 C CA . CYS A 1 189 ? -7.945 12.149 2.887 1.00 80.00 189 CYS A CA 1
ATOM 1434 C C . CYS A 1 189 ? -9.474 12.264 2.836 1.00 80.00 189 CYS A C 1
ATOM 1436 O O . CYS A 1 189 ? -10.036 12.997 3.652 1.00 80.00 189 CYS A O 1
ATOM 1438 N N . ASP A 1 190 ? -10.132 11.511 1.952 1.00 73.75 190 ASP A N 1
ATOM 1439 C CA . ASP A 1 190 ? -11.595 11.461 1.833 1.00 73.75 190 ASP A CA 1
ATOM 1440 C C . ASP A 1 190 ? -12.252 10.900 3.105 1.00 73.75 190 ASP A C 1
ATOM 1442 O O . ASP A 1 190 ? -13.347 11.311 3.487 1.00 73.75 190 ASP A O 1
ATOM 1446 N N . ALA A 1 191 ? -11.541 10.028 3.826 1.00 66.44 191 ALA A N 1
ATOM 1447 C CA . ALA A 1 191 ? -11.928 9.500 5.134 1.00 66.44 191 ALA A CA 1
ATOM 1448 C C . ALA A 1 191 ? -11.684 10.477 6.308 1.00 66.44 191 ALA A C 1
ATOM 1450 O O . ALA A 1 191 ? -11.964 10.140 7.462 1.00 66.44 191 ALA A O 1
ATOM 1451 N N . GLY A 1 192 ? -11.141 11.674 6.049 1.00 70.06 192 GLY A N 1
ATOM 1452 C CA . GLY A 1 192 ? -10.790 12.675 7.065 1.00 70.06 192 GLY A CA 1
ATOM 1453 C C . GLY A 1 192 ? -9.408 12.484 7.708 1.00 70.06 192 GLY A C 1
ATOM 1454 O O . GLY A 1 192 ? -9.040 13.243 8.616 1.00 70.06 192 GLY A O 1
ATOM 1455 N N . LEU A 1 193 ? -8.622 11.515 7.227 1.00 74.06 193 LEU A N 1
ATOM 1456 C CA . LEU A 1 193 ? -7.282 11.150 7.700 1.00 74.06 193 LEU A CA 1
ATOM 1457 C C . LEU A 1 193 ? -6.197 11.831 6.863 1.00 74.06 193 LEU A C 1
ATOM 1459 O O . LEU A 1 193 ? -5.353 11.195 6.233 1.00 74.06 193 LEU A O 1
ATOM 1463 N N . THR A 1 194 ? -6.220 13.161 6.855 1.00 81.00 194 THR A N 1
ATOM 1464 C CA . THR A 1 194 ? -5.273 13.966 6.080 1.00 81.00 194 THR A CA 1
ATOM 1465 C C . THR A 1 194 ? -3.819 13.611 6.415 1.00 81.00 194 THR A C 1
ATOM 1467 O O . THR A 1 194 ? -3.400 13.682 7.575 1.00 81.00 194 THR A O 1
ATOM 1470 N N . CYS A 1 195 ? -3.043 13.275 5.385 1.00 85.62 195 CYS A N 1
ATOM 1471 C CA . CYS A 1 195 ? -1.627 12.929 5.484 1.00 85.62 195 CYS A CA 1
ATOM 1472 C C . CYS A 1 195 ? -0.822 13.447 4.278 1.00 85.62 195 CYS A C 1
ATOM 1474 O O . CYS A 1 195 ? -1.376 13.814 3.235 1.00 85.62 195 CYS A O 1
ATOM 1476 N N . LYS A 1 196 ? 0.503 13.500 4.435 1.00 92.81 196 LYS A N 1
ATOM 1477 C CA . LYS A 1 196 ? 1.490 13.812 3.391 1.00 92.81 196 LYS A CA 1
ATOM 1478 C C . LYS A 1 196 ? 2.356 12.583 3.123 1.00 92.81 196 LYS A C 1
ATOM 1480 O O . LYS A 1 196 ? 2.622 11.839 4.061 1.00 92.81 196 LYS A O 1
ATOM 1485 N N . LEU A 1 197 ? 2.798 12.406 1.878 1.00 93.81 197 LEU A N 1
ATOM 1486 C CA . LEU A 1 197 ? 3.700 11.321 1.473 1.00 93.81 197 LEU A CA 1
ATOM 1487 C C . LEU A 1 197 ? 5.153 11.800 1.466 1.00 93.81 197 LEU A C 1
ATOM 1489 O O . LEU A 1 197 ? 5.410 12.963 1.143 1.00 93.81 197 LEU A O 1
ATOM 1493 N N . SER A 1 198 ? 6.091 10.912 1.792 1.00 95.62 198 SER A N 1
ATOM 1494 C CA . SER A 1 198 ? 7.499 11.085 1.431 1.00 95.62 198 SER A CA 1
ATOM 1495 C C . SER A 1 198 ? 7.735 10.662 -0.020 1.00 95.62 198 SER A C 1
ATOM 1497 O O . SER A 1 198 ? 6.949 9.879 -0.553 1.00 95.62 198 SER A O 1
ATOM 1499 N N . PRO A 1 199 ? 8.838 11.100 -0.649 1.00 94.88 199 PRO A N 1
ATOM 1500 C CA . PRO A 1 199 ? 9.331 10.441 -1.851 1.00 94.88 199 PRO A CA 1
ATOM 1501 C C . PRO A 1 199 ? 9.546 8.935 -1.599 1.00 94.88 199 PRO A C 1
ATOM 1503 O O . PRO A 1 199 ? 9.892 8.568 -0.463 1.00 94.88 199 PRO A O 1
ATOM 1506 N N . PRO A 1 200 ? 9.345 8.080 -2.617 1.00 95.31 200 PRO A N 1
ATOM 1507 C CA . PRO A 1 200 ? 9.714 6.675 -2.549 1.00 95.31 200 PRO A CA 1
ATOM 1508 C C . PRO A 1 200 ? 11.211 6.496 -2.284 1.00 95.31 200 PRO A C 1
ATOM 1510 O O . PRO A 1 200 ? 12.034 7.284 -2.750 1.00 95.31 200 PRO A O 1
ATOM 1513 N N . LYS A 1 201 ? 11.553 5.446 -1.545 1.00 96.56 201 LYS A N 1
ATOM 1514 C CA . LYS A 1 201 ? 12.917 4.933 -1.385 1.00 96.56 201 LYS A CA 1
ATOM 1515 C C . LYS A 1 201 ? 12.955 3.527 -1.959 1.00 96.56 201 LYS A C 1
ATOM 1517 O O . LYS A 1 201 ? 12.064 2.749 -1.631 1.00 96.56 201 LYS A O 1
ATOM 1522 N N . ILE A 1 202 ? 13.930 3.239 -2.809 1.00 94.81 202 ILE A N 1
ATOM 1523 C CA . ILE A 1 202 ? 14.086 1.949 -3.491 1.00 94.81 202 ILE A CA 1
ATOM 1524 C C . ILE A 1 202 ? 15.296 1.209 -2.924 1.00 94.81 202 ILE A C 1
ATOM 1526 O O . ILE A 1 202 ? 16.255 1.917 -2.533 1.00 94.81 202 ILE A O 1
#

Radius of gyration: 19.29 Å; chains: 1; bounding box: 58×40×48 Å